Protein AF-A0A2G9TB99-F1 (afdb_monomer_lite)

Organism: Teladorsagia circumcincta (NCBI:txid45464)

InterPro domains:
  IPR042868 Phytanoyl-CoA hydroxylase-interacting protein-like [PTHR15698] (22-218)
  IPR045545 Phytanoyl-CoA hydroxylase-interacting protein-like, C-terminal [PF19281] (72-218)

Sequence (239 aa):
DIRYLLECTDKESGRKWVFDQSWTQTQRELKTTPGNTYCIRLECESLAERRIIAAVYKEIKAVFSYDEMVRMYHKCVNFVGTKMQLFEVLYRCKPREYWDEIHHFHDGLMEKYIKDNNGQPANRINGIISGLFFSARVYADGSLPTQSPFGNVRMMVPPGALLDPVHNNFYFADFYCNYYTHYVTVVICRKGSETDEYCFTRLHRMDPEDNPFLTVTKFSAIMLWCWDEAGSVSLRLRV

Radius of gyration: 22.3 Å; chains: 1; bounding box: 56×38×68 Å

Structure (mmCIF, N/CA/C/O backbone):
data_AF-A0A2G9TB99-F1
#
_entry.id   AF-A0A2G9TB99-F1
#
loop_
_atom_site.group_PDB
_atom_site.id
_atom_site.type_symbol
_atom_site.label_atom_id
_atom_site.label_alt_id
_atom_site.label_comp_id
_atom_site.label_asym_id
_atom_site.label_entity_id
_atom_site.label_seq_id
_atom_site.pdbx_PDB_ins_code
_atom_site.Cartn_x
_atom_site.Cartn_y
_atom_site.Cartn_z
_atom_site.occupancy
_atom_site.B_iso_or_equiv
_atom_site.auth_seq_id
_atom_site.auth_comp_id
_atom_site.auth_asym_id
_atom_site.auth_atom_id
_atom_site.pdbx_PDB_model_num
ATOM 1 N N . ASP A 1 1 ? -14.285 6.599 42.392 1.00 83.56 1 ASP A N 1
ATOM 2 C CA . ASP A 1 1 ? -14.379 5.477 41.439 1.00 83.56 1 ASP A CA 1
ATOM 3 C C . ASP A 1 1 ? -14.815 5.950 40.070 1.00 83.56 1 ASP A C 1
ATOM 5 O O . ASP A 1 1 ? -15.812 6.660 39.956 1.00 83.56 1 ASP A O 1
ATOM 9 N N . ILE A 1 2 ? -14.027 5.593 39.058 1.00 89.12 2 ILE A N 1
ATOM 10 C CA . ILE A 1 2 ? -14.251 5.938 37.654 1.00 89.12 2 ILE A CA 1
ATOM 11 C C . ILE A 1 2 ? -14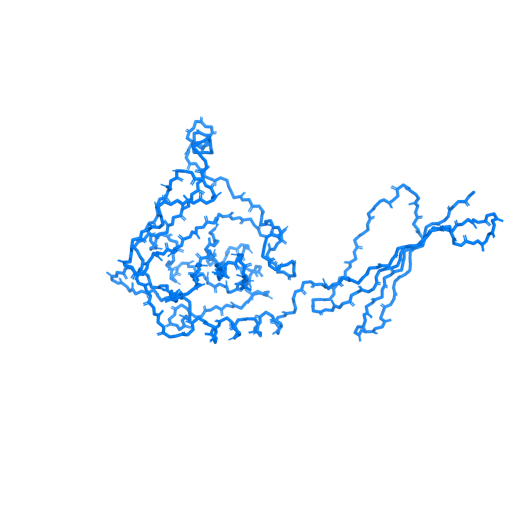.381 4.639 36.864 1.00 89.12 2 ILE A C 1
ATOM 13 O O . ILE A 1 2 ? -13.681 3.667 37.154 1.00 89.12 2 ILE A O 1
ATOM 17 N N . ARG A 1 3 ? -15.254 4.640 35.863 1.00 89.25 3 ARG A N 1
ATOM 18 C CA . ARG A 1 3 ? -15.455 3.541 34.922 1.00 89.25 3 ARG A CA 1
ATOM 19 C C . ARG A 1 3 ? -15.221 4.036 33.503 1.00 89.25 3 ARG A C 1
ATOM 21 O O . ARG A 1 3 ? -15.665 5.131 33.171 1.00 89.25 3 ARG A O 1
ATOM 28 N N . TYR A 1 4 ? -14.569 3.234 32.667 1.00 92.12 4 TYR A N 1
ATOM 29 C CA . TYR A 1 4 ? -14.445 3.537 31.246 1.00 92.12 4 TYR A CA 1
ATOM 30 C C . TYR A 1 4 ? -15.309 2.584 30.429 1.00 92.12 4 TYR A C 1
ATOM 32 O O . TYR A 1 4 ? -15.170 1.370 30.541 1.00 92.12 4 TYR A O 1
ATOM 40 N N . LEU A 1 5 ? -16.186 3.122 29.589 1.00 93.25 5 LEU A N 1
ATOM 41 C CA . LEU A 1 5 ? -17.046 2.340 28.710 1.00 93.25 5 LEU A CA 1
ATOM 42 C C . LEU A 1 5 ? -16.609 2.555 27.266 1.00 93.25 5 LEU A C 1
ATOM 44 O O . LEU A 1 5 ? -16.740 3.654 26.732 1.00 93.25 5 LEU A O 1
ATOM 48 N N . LEU A 1 6 ? -16.082 1.510 26.632 1.00 93.94 6 LEU A N 1
ATOM 49 C CA . LEU A 1 6 ? -15.793 1.521 25.203 1.00 93.94 6 LEU A CA 1
ATOM 50 C C . LEU A 1 6 ? -16.921 0.820 24.457 1.00 93.94 6 LEU A C 1
ATOM 52 O O . LEU A 1 6 ? -17.133 -0.380 24.610 1.00 93.94 6 LEU A O 1
ATOM 56 N N . GLU A 1 7 ? -17.584 1.558 23.589 1.00 95.12 7 GLU A N 1
ATOM 57 C CA . GLU A 1 7 ? -18.546 1.050 22.633 1.00 95.12 7 GLU A CA 1
ATOM 58 C C . GLU A 1 7 ? -17.972 1.150 21.219 1.00 95.12 7 GLU A C 1
ATOM 60 O O . GLU A 1 7 ? -17.429 2.177 20.814 1.00 95.12 7 GLU A O 1
ATOM 65 N N . CYS A 1 8 ? -18.106 0.071 20.459 1.00 95.81 8 CYS A N 1
ATOM 66 C CA . CYS A 1 8 ? -17.840 0.046 19.031 1.00 95.81 8 CYS A CA 1
ATOM 67 C C . CYS A 1 8 ? -19.086 -0.474 18.320 1.00 95.81 8 CYS A C 1
ATOM 69 O O . CYS A 1 8 ? -19.620 -1.514 18.706 1.00 95.81 8 CYS A O 1
ATOM 71 N N . THR A 1 9 ? -19.529 0.225 17.283 1.00 96.94 9 THR A N 1
ATOM 72 C CA . THR A 1 9 ? -20.697 -0.160 16.487 1.00 96.94 9 THR A CA 1
ATOM 73 C C . THR A 1 9 ? -20.314 -0.206 15.016 1.00 96.94 9 THR A C 1
ATOM 75 O O . THR A 1 9 ? -19.842 0.786 14.466 1.00 96.94 9 THR A O 1
ATOM 78 N N . ASP A 1 10 ? -20.516 -1.361 14.392 1.00 96.62 10 ASP A N 1
ATOM 79 C CA . ASP A 1 10 ? -20.428 -1.575 12.947 1.00 96.62 10 ASP A CA 1
ATOM 80 C C . ASP A 1 10 ? -21.662 -0.946 12.281 1.00 96.62 10 ASP A C 1
ATOM 82 O O . ASP A 1 10 ? -22.793 -1.342 12.580 1.00 96.62 10 ASP A O 1
ATOM 86 N N . LYS A 1 11 ? -21.469 0.067 11.430 1.00 96.38 11 LYS A N 1
ATOM 87 C CA . LYS A 1 11 ? -22.581 0.844 10.856 1.00 96.38 11 LYS A CA 1
ATOM 88 C C . LYS A 1 11 ? -23.385 0.046 9.836 1.00 96.38 11 LYS A C 1
ATOM 90 O O . LYS A 1 11 ? -24.570 0.315 9.665 1.00 96.38 11 LYS A O 1
ATOM 95 N N . GLU A 1 12 ? -22.756 -0.905 9.159 1.00 95.31 12 GLU A N 1
ATOM 96 C CA . GLU A 1 12 ? -23.365 -1.677 8.082 1.00 95.31 12 GLU A CA 1
ATOM 97 C C . GLU A 1 12 ? -24.229 -2.818 8.624 1.00 95.31 12 GLU A C 1
ATOM 99 O O . GLU A 1 12 ? -25.331 -3.051 8.134 1.00 95.31 12 GLU A O 1
ATOM 104 N N . SER A 1 13 ? -23.752 -3.523 9.649 1.00 94.94 13 SER A N 1
ATOM 105 C CA . SER A 1 13 ? -24.477 -4.646 10.262 1.00 94.94 13 SER A CA 1
ATOM 106 C C . SER A 1 13 ? -25.298 -4.258 11.493 1.00 94.94 13 SER A C 1
ATOM 108 O O . SER A 1 13 ? -26.104 -5.058 11.967 1.00 94.94 13 SER A O 1
ATOM 110 N N . GLY A 1 14 ? -25.060 -3.073 12.063 1.00 93.69 14 GLY A N 1
ATOM 111 C CA . GLY A 1 14 ? -25.609 -2.660 13.357 1.00 93.69 14 GLY A CA 1
ATOM 112 C C . GLY A 1 14 ? -25.020 -3.428 14.546 1.00 93.69 14 GLY A C 1
ATOM 113 O O . GLY A 1 14 ? -25.466 -3.248 15.683 1.00 93.69 14 GLY A O 1
ATOM 114 N N . ARG A 1 15 ? -24.028 -4.300 14.316 1.00 94.00 15 ARG A N 1
ATOM 115 C CA . ARG A 1 15 ? -23.397 -5.083 15.376 1.00 94.00 15 ARG A CA 1
ATOM 116 C C . ARG A 1 15 ? -22.667 -4.154 16.336 1.00 94.00 15 ARG A C 1
ATOM 118 O O . ARG A 1 15 ? -21.839 -3.345 15.931 1.00 94.00 15 ARG A O 1
ATOM 125 N N . LYS A 1 16 ? -22.946 -4.329 17.624 1.00 94.88 16 LYS A N 1
ATOM 126 C CA . LYS A 1 16 ? -22.403 -3.510 18.702 1.00 94.88 16 LYS A CA 1
ATOM 127 C C . LYS A 1 16 ? -21.584 -4.358 19.666 1.00 94.88 16 LYS A C 1
ATOM 129 O O . LYS A 1 16 ? -21.996 -5.451 20.055 1.00 94.88 16 LYS A O 1
ATOM 134 N N . TRP A 1 17 ? -20.439 -3.829 20.068 1.00 94.69 17 TRP A N 1
ATOM 135 C CA . TRP A 1 17 ? -19.602 -4.360 21.133 1.00 94.69 17 TRP A CA 1
ATOM 136 C C . TRP A 1 17 ? -19.473 -3.306 22.222 1.00 94.69 17 TRP A C 1
ATOM 138 O O . TRP A 1 17 ? -19.186 -2.148 21.930 1.00 94.69 17 TRP A O 1
ATOM 148 N N . VAL A 1 18 ? -19.673 -3.712 23.472 1.00 94.56 18 VAL A N 1
ATOM 149 C CA . VAL A 1 18 ? -19.545 -2.840 24.640 1.00 94.56 18 VAL A CA 1
ATOM 150 C C . VAL A 1 18 ? -18.570 -3.489 25.606 1.00 94.56 18 VAL A C 1
ATOM 152 O O . VAL A 1 18 ? -18.695 -4.673 25.918 1.00 94.56 18 VAL A O 1
ATOM 155 N N . PHE A 1 19 ? -17.595 -2.715 26.062 1.00 92.12 19 PHE A N 1
ATOM 156 C CA . PHE A 1 19 ? -16.535 -3.172 26.941 1.00 92.12 19 PHE A CA 1
ATOM 157 C C . PHE A 1 19 ? -16.430 -2.252 28.145 1.00 92.12 19 PHE A C 1
ATOM 159 O O . PHE A 1 19 ? -16.281 -1.040 27.997 1.00 92.12 19 PHE A O 1
ATOM 166 N N . ASP A 1 20 ? -16.440 -2.861 29.323 1.00 91.19 20 ASP A N 1
ATOM 167 C CA . ASP A 1 20 ? -15.964 -2.217 30.537 1.00 91.19 20 ASP A CA 1
ATOM 168 C C . ASP A 1 20 ? -14.432 -2.245 30.521 1.00 91.19 20 ASP A C 1
ATOM 170 O O . ASP A 1 20 ? -13.824 -3.314 30.398 1.00 91.19 20 ASP A O 1
ATOM 174 N N . GLN A 1 21 ? -13.810 -1.073 30.538 1.00 81.56 21 GLN A N 1
ATOM 175 C CA . GLN A 1 21 ? -12.371 -0.899 30.398 1.00 81.56 21 GLN A CA 1
ATOM 176 C C . GLN A 1 21 ? -11.776 -0.471 31.740 1.00 81.56 21 GLN A C 1
ATOM 178 O O . GLN A 1 21 ? -12.230 0.478 32.381 1.00 81.56 21 GLN A O 1
ATOM 183 N N . SER A 1 22 ? -10.703 -1.151 32.145 1.00 80.00 22 SER A N 1
ATOM 184 C CA . SER A 1 22 ? -9.867 -0.691 33.253 1.00 80.00 22 SER A CA 1
ATOM 185 C C . SER A 1 22 ? -9.106 0.571 32.849 1.00 80.00 22 SER A C 1
ATOM 187 O O . SER A 1 22 ? -8.669 0.690 31.705 1.00 80.00 22 SER A O 1
ATOM 189 N N . TRP A 1 23 ? -8.845 1.466 33.804 1.00 77.00 23 TRP A N 1
ATOM 190 C CA . TRP A 1 23 ? -7.978 2.633 33.596 1.00 77.00 23 TRP A CA 1
ATOM 191 C C . TRP A 1 23 ? -6.552 2.250 33.157 1.00 77.00 23 TRP A C 1
ATOM 193 O O . TRP A 1 23 ? -5.878 3.028 32.488 1.00 77.00 23 TRP A O 1
ATOM 203 N N . THR A 1 24 ? -6.095 1.041 33.503 1.00 83.44 24 THR A N 1
ATOM 204 C CA . THR A 1 24 ? -4.793 0.503 33.075 1.00 83.44 24 THR A CA 1
ATOM 205 C C . THR A 1 24 ? -4.796 -0.022 31.640 1.00 83.44 24 THR A C 1
ATOM 207 O O . THR A 1 24 ? -3.730 -0.244 31.067 1.00 83.44 24 THR A O 1
ATOM 210 N N . GLN A 1 25 ? -5.971 -0.242 31.043 1.00 82.25 25 GLN A N 1
ATOM 211 C CA . GLN A 1 25 ? -6.094 -0.789 29.701 1.00 82.25 25 GLN A CA 1
ATOM 212 C C . GLN A 1 25 ? -6.172 0.340 28.670 1.00 82.25 25 GLN A C 1
ATOM 214 O O . GLN A 1 25 ? -7.236 0.876 28.372 1.00 82.25 25 GLN A O 1
ATOM 219 N N . THR A 1 26 ? -5.027 0.668 28.078 1.00 83.94 26 THR A N 1
ATOM 220 C CA . THR A 1 26 ? -4.900 1.754 27.092 1.00 83.94 26 THR A CA 1
ATOM 221 C C . THR A 1 26 ? -5.147 1.315 25.647 1.00 83.94 26 THR A C 1
ATOM 223 O O . THR A 1 26 ? -5.222 2.158 24.756 1.00 83.94 26 THR A O 1
ATOM 226 N N . GLN A 1 27 ? -5.293 0.009 25.395 1.00 86.12 27 GLN A N 1
ATOM 227 C CA . GLN A 1 27 ? -5.466 -0.548 24.053 1.00 86.12 27 GLN A CA 1
ATOM 228 C C . GLN A 1 27 ? -6.440 -1.730 24.021 1.00 86.12 27 GLN A C 1
ATOM 230 O O . GLN A 1 27 ? -6.596 -2.476 24.996 1.00 86.12 27 GLN A O 1
ATOM 235 N N . ARG A 1 28 ? -7.097 -1.910 22.871 1.00 86.88 28 ARG A N 1
ATOM 236 C CA . ARG A 1 28 ? -7.962 -3.057 22.588 1.00 86.88 28 ARG A CA 1
ATOM 237 C C . ARG A 1 28 ? -7.990 -3.348 21.094 1.00 86.88 28 ARG A C 1
ATOM 239 O O . ARG A 1 28 ? -8.154 -2.438 20.287 1.00 86.88 28 ARG A O 1
ATOM 246 N N . GLU A 1 29 ? -7.892 -4.626 20.755 1.00 87.88 29 GLU A N 1
ATOM 247 C CA . GLU A 1 29 ? -8.036 -5.107 19.385 1.00 87.88 29 GLU A CA 1
ATOM 248 C C . GLU A 1 29 ? -9.485 -5.496 19.097 1.00 87.88 29 GLU A C 1
ATOM 250 O O . GLU A 1 29 ? -10.161 -6.123 19.919 1.00 87.88 29 GLU A O 1
ATOM 255 N N . LEU A 1 30 ? -9.963 -5.123 17.913 1.00 87.44 30 LEU A N 1
ATOM 256 C CA . LEU A 1 30 ? -11.307 -5.423 17.439 1.00 87.44 30 LEU A CA 1
ATOM 257 C C . LEU A 1 30 ? -11.203 -6.051 16.055 1.00 87.44 30 LEU A C 1
ATOM 259 O O . LEU A 1 30 ? -10.518 -5.528 15.176 1.00 87.44 30 LEU A O 1
ATOM 263 N N . LYS A 1 31 ? -11.906 -7.167 15.852 1.00 88.94 31 LYS A N 1
ATOM 264 C CA . LYS A 1 31 ? -12.049 -7.750 14.518 1.00 88.94 31 LYS A CA 1
ATOM 265 C C . LYS A 1 31 ? -13.012 -6.888 13.713 1.00 88.94 31 LYS A C 1
ATOM 267 O O . LYS A 1 31 ? -14.160 -6.719 14.117 1.00 88.94 31 LYS A O 1
ATOM 272 N N . THR A 1 32 ? -12.539 -6.381 12.584 1.00 92.19 32 THR A N 1
ATOM 273 C CA . THR A 1 32 ? -13.320 -5.566 11.655 1.00 92.19 32 THR A CA 1
ATOM 274 C C . THR A 1 32 ? -13.559 -6.313 10.349 1.00 92.19 32 THR A C 1
ATOM 276 O O . THR A 1 32 ? -12.825 -7.234 9.980 1.00 92.19 32 THR A O 1
ATOM 279 N N . THR A 1 33 ? -14.603 -5.903 9.646 1.00 93.94 33 THR A N 1
ATOM 280 C CA . THR A 1 33 ? -14.929 -6.343 8.296 1.00 93.94 33 THR A CA 1
ATOM 281 C C . THR A 1 33 ? -14.378 -5.309 7.316 1.00 93.94 33 THR A C 1
ATOM 283 O O . THR A 1 33 ? -14.657 -4.119 7.471 1.00 93.94 33 THR A O 1
ATOM 286 N N . PRO A 1 34 ? -13.586 -5.707 6.309 1.00 93.62 34 PRO A N 1
ATOM 287 C CA . PRO A 1 34 ? -13.093 -4.760 5.319 1.00 93.62 34 PRO A CA 1
ATOM 288 C C . PRO A 1 34 ? -14.217 -4.032 4.574 1.00 93.62 34 PRO A C 1
ATOM 290 O O . PRO A 1 34 ? -15.174 -4.659 4.130 1.00 93.62 34 PRO A O 1
ATOM 293 N N . GLY A 1 35 ? -14.061 -2.723 4.396 1.00 92.88 35 GLY A N 1
ATOM 294 C CA . GLY A 1 35 ? -15.039 -1.822 3.786 1.00 92.88 35 GLY A CA 1
ATOM 295 C C . GLY A 1 35 ? -16.058 -1.231 4.759 1.00 92.88 35 GLY A C 1
ATOM 296 O O . GLY A 1 35 ? -16.611 -0.174 4.456 1.00 92.88 35 GLY A O 1
ATOM 297 N N . ASN A 1 36 ? -16.245 -1.848 5.929 1.00 95.19 36 ASN A N 1
ATOM 298 C CA . ASN A 1 36 ? -17.176 -1.358 6.938 1.00 95.19 36 ASN A CA 1
ATOM 299 C C . ASN A 1 36 ? -16.630 -0.128 7.664 1.00 95.19 36 ASN A C 1
ATOM 301 O O . ASN A 1 36 ? -15.414 0.077 7.798 1.00 95.19 36 ASN A O 1
ATOM 305 N N . THR A 1 37 ? -17.551 0.666 8.188 1.00 95.06 37 THR A N 1
ATOM 306 C CA . THR A 1 37 ? -17.262 1.824 9.015 1.00 95.06 37 THR A CA 1
ATOM 307 C C . THR A 1 37 ? -17.749 1.588 10.439 1.00 95.06 37 THR A C 1
ATOM 309 O O . THR A 1 37 ? -18.855 1.116 10.692 1.00 95.06 37 THR A O 1
ATOM 312 N N . TYR A 1 38 ? -16.907 1.964 11.395 1.00 95.44 38 TYR A N 1
ATOM 313 C CA . TYR A 1 38 ? -17.115 1.734 12.814 1.00 95.44 38 TYR A CA 1
ATOM 314 C C . TYR A 1 38 ? -17.240 3.059 13.555 1.00 95.44 38 TYR A C 1
ATOM 316 O O . TYR A 1 38 ? -16.378 3.933 13.445 1.00 95.44 38 TYR A O 1
ATOM 324 N N . CYS A 1 39 ? -18.295 3.197 14.348 1.00 96.50 39 CYS A N 1
ATOM 325 C CA . CYS A 1 39 ? -18.424 4.267 15.325 1.00 96.50 39 CYS A CA 1
ATOM 326 C C . CYS A 1 39 ? -17.834 3.800 16.652 1.00 96.50 39 CYS A C 1
ATOM 328 O O . CYS A 1 39 ? -18.325 2.839 17.242 1.00 96.50 39 CYS A O 1
ATOM 330 N N . ILE A 1 40 ? -16.807 4.493 17.130 1.00 95.50 40 ILE A N 1
ATOM 331 C CA . ILE A 1 40 ? -16.167 4.240 18.416 1.00 95.50 40 ILE A CA 1
ATOM 332 C C . ILE A 1 40 ? -16.570 5.348 19.381 1.00 95.50 40 ILE A C 1
ATOM 334 O O . ILE A 1 40 ? -16.372 6.529 19.095 1.00 95.50 40 ILE A O 1
ATOM 338 N N . ARG A 1 41 ? -17.104 4.965 20.536 1.00 95.31 41 ARG A N 1
ATOM 339 C CA . ARG A 1 41 ? -17.430 5.858 21.645 1.00 95.31 41 ARG A CA 1
ATOM 340 C C . ARG A 1 41 ? -16.706 5.363 22.888 1.00 95.31 41 ARG A C 1
ATOM 342 O O . ARG A 1 41 ? -16.889 4.220 23.283 1.00 95.31 41 ARG A O 1
ATOM 349 N N . LEU A 1 42 ? -15.875 6.204 23.487 1.00 94.06 42 LEU A N 1
ATOM 350 C CA . LEU A 1 42 ? -15.228 5.916 24.764 1.00 94.06 42 LEU A CA 1
ATOM 351 C C . LEU A 1 42 ? -15.701 6.943 25.782 1.00 94.06 42 LEU A C 1
ATOM 353 O O . LEU A 1 42 ? -15.498 8.139 25.588 1.00 94.06 42 LEU A O 1
ATOM 357 N N . GLU A 1 43 ? -16.313 6.468 26.856 1.00 94.69 43 GLU A N 1
ATOM 358 C CA . GLU A 1 43 ? -16.849 7.296 27.932 1.00 94.69 43 GLU A CA 1
ATOM 359 C C . GLU A 1 43 ? -16.107 7.027 29.229 1.00 94.69 43 GLU A C 1
ATOM 361 O O . GLU A 1 43 ? -15.689 5.907 29.497 1.00 94.69 43 GLU A O 1
ATOM 366 N N . CYS A 1 44 ? -15.950 8.069 30.029 1.00 93.38 44 CYS A N 1
ATOM 367 C CA . CYS A 1 44 ? -15.424 8.045 31.379 1.00 93.38 44 CYS A CA 1
ATOM 368 C C . CYS A 1 44 ? -16.559 8.471 32.309 1.00 93.38 44 CYS A C 1
ATOM 370 O O . CYS A 1 44 ? -17.043 9.601 32.217 1.00 93.38 44 CYS A O 1
ATOM 372 N N . GLU A 1 45 ? -16.997 7.578 33.183 1.00 93.06 45 GLU A N 1
ATOM 373 C CA . GLU A 1 45 ? -18.119 7.774 34.095 1.00 93.06 45 GLU A CA 1
ATOM 374 C C . GLU A 1 45 ? -17.629 7.873 35.541 1.00 93.06 45 GLU A C 1
ATOM 376 O O . GLU A 1 45 ? -16.828 7.057 35.998 1.00 93.06 45 GLU A O 1
ATOM 381 N N . SER A 1 46 ? -18.151 8.843 36.291 1.00 91.69 46 SER A N 1
ATOM 382 C CA . SER A 1 46 ? -18.036 8.878 37.750 1.00 91.69 46 SER A CA 1
ATOM 383 C C . SER A 1 46 ? -19.078 7.939 38.339 1.00 91.69 46 SER A C 1
ATOM 385 O O . SER A 1 46 ? -20.276 8.198 38.212 1.00 91.69 46 SER A O 1
ATOM 387 N N . LEU A 1 47 ? -18.653 6.877 39.025 1.00 88.56 47 LEU A N 1
ATOM 388 C CA . LEU A 1 47 ? -19.595 5.968 39.687 1.00 88.56 47 LEU A CA 1
ATOM 389 C C . LEU A 1 47 ? -20.256 6.620 40.909 1.00 88.56 47 LEU A C 1
ATOM 391 O O . LEU A 1 47 ? -21.416 6.340 41.205 1.00 88.56 47 LEU A O 1
ATOM 395 N N . ALA A 1 48 ? -19.536 7.523 41.582 1.00 91.69 48 ALA A N 1
ATOM 396 C CA . ALA A 1 48 ? -20.043 8.250 42.743 1.00 91.69 48 ALA A CA 1
ATOM 397 C C . ALA A 1 48 ? -21.135 9.261 42.356 1.00 91.69 48 ALA A C 1
ATOM 399 O O . ALA A 1 48 ? -22.160 9.359 43.022 1.00 91.69 48 ALA A O 1
ATOM 400 N N . GLU A 1 49 ? -20.930 9.988 41.256 1.00 91.69 49 GLU A N 1
ATOM 401 C CA . GLU A 1 49 ? -21.843 11.047 40.803 1.00 91.69 49 GLU A CA 1
ATOM 402 C C . GLU A 1 49 ? -22.837 10.563 39.735 1.00 91.69 49 GLU A C 1
ATOM 404 O O . GLU A 1 49 ? -23.712 11.322 39.326 1.00 91.69 49 GLU A O 1
ATOM 409 N N . ARG A 1 50 ? -22.698 9.314 39.263 1.00 88.25 50 ARG A N 1
ATOM 410 C CA . ARG A 1 50 ? -23.493 8.696 38.185 1.00 88.25 50 ARG A CA 1
ATOM 411 C C . ARG A 1 50 ? -23.614 9.577 36.936 1.00 88.25 50 ARG A C 1
ATOM 413 O O . ARG A 1 50 ? -24.686 9.687 36.344 1.00 88.25 50 ARG A O 1
ATOM 420 N N . ARG A 1 51 ? -22.508 10.206 36.533 1.00 92.88 51 ARG A N 1
ATOM 421 C CA . ARG A 1 51 ? -22.444 11.064 35.341 1.00 92.88 51 ARG A CA 1
ATOM 422 C C . ARG A 1 51 ? -21.230 10.755 34.481 1.00 92.88 51 ARG A C 1
ATOM 424 O O . ARG A 1 51 ? -20.180 10.367 34.994 1.00 92.88 51 ARG A O 1
ATOM 431 N N . ILE A 1 52 ? -21.364 11.010 33.185 1.00 93.69 52 ILE A N 1
ATOM 432 C CA . ILE A 1 52 ? -20.243 11.015 32.247 1.00 93.69 52 ILE A CA 1
ATOM 433 C C . ILE A 1 52 ? -19.400 12.265 32.527 1.00 93.69 52 ILE A C 1
ATOM 435 O O . ILE A 1 52 ? -19.905 13.386 32.489 1.00 93.69 52 ILE A O 1
ATOM 439 N N . ILE A 1 53 ? -18.123 12.060 32.835 1.00 95.00 53 ILE A N 1
ATOM 440 C CA . ILE A 1 53 ? -17.134 13.120 33.065 1.00 95.00 53 ILE A CA 1
ATOM 441 C C . ILE A 1 53 ? -16.478 13.523 31.741 1.00 95.00 53 ILE A C 1
ATOM 443 O O . ILE A 1 53 ? -16.189 14.695 31.517 1.00 95.00 53 ILE A O 1
ATOM 447 N N . ALA A 1 54 ? -16.240 12.551 30.859 1.00 93.88 54 ALA A N 1
ATOM 448 C CA . ALA A 1 54 ? -15.664 12.782 29.542 1.00 93.88 54 ALA A CA 1
ATOM 449 C C . ALA A 1 54 ? -16.155 11.727 28.552 1.00 93.88 54 ALA A C 1
ATOM 451 O O . ALA A 1 54 ? -16.364 10.575 28.923 1.00 93.88 54 ALA A O 1
ATOM 452 N N . ALA A 1 55 ? -16.291 12.106 27.285 1.00 94.31 55 ALA A N 1
ATOM 453 C CA . ALA A 1 55 ? -16.569 11.175 26.206 1.00 94.31 55 ALA A CA 1
ATOM 454 C C . ALA A 1 55 ? -15.822 11.596 24.941 1.00 94.31 55 ALA A C 1
ATOM 456 O O . ALA A 1 55 ? -15.703 12.785 24.642 1.00 94.31 55 ALA A O 1
ATOM 457 N N . VAL A 1 56 ? -15.341 10.615 24.187 1.00 95.00 56 VAL A N 1
ATOM 458 C CA . VAL A 1 56 ? -14.817 10.804 22.836 1.00 95.00 56 VAL A CA 1
ATOM 459 C C . VAL A 1 56 ? -15.610 9.941 21.872 1.00 95.00 56 VAL A C 1
ATOM 461 O O . VAL A 1 56 ? -15.944 8.793 22.164 1.00 95.00 56 VAL A O 1
ATOM 464 N N . TYR A 1 57 ? -15.900 10.514 20.712 1.00 95.12 57 TYR A N 1
ATOM 465 C CA . TYR A 1 57 ? -16.547 9.838 19.604 1.00 95.12 57 TYR A CA 1
ATOM 466 C C . TYR A 1 57 ? -15.654 9.935 18.373 1.00 95.12 57 TYR A C 1
ATOM 468 O O . TYR A 1 57 ? -15.139 11.010 18.054 1.00 95.12 57 TYR A O 1
ATOM 476 N N . LYS A 1 58 ? -15.469 8.816 17.676 1.00 95.12 58 LYS A N 1
ATOM 477 C CA . LYS A 1 58 ? -14.722 8.776 16.425 1.00 95.12 58 LYS A CA 1
ATOM 478 C C . LYS A 1 58 ? -15.323 7.763 15.468 1.00 95.12 58 LYS A C 1
ATOM 480 O O . LYS A 1 58 ? -15.554 6.617 15.832 1.00 95.12 58 LYS A O 1
ATOM 485 N N . GLU A 1 59 ? -15.515 8.182 14.227 1.00 94.38 59 GLU A N 1
ATOM 486 C CA . GLU A 1 59 ? -15.830 7.277 13.130 1.00 94.38 59 GLU A CA 1
ATOM 487 C C . GLU A 1 59 ? -14.528 6.847 12.445 1.00 94.38 59 GLU A C 1
ATOM 489 O O . GLU A 1 59 ? -13.672 7.680 12.135 1.00 94.38 59 GLU A O 1
ATOM 494 N N . ILE A 1 60 ? -14.351 5.541 12.256 1.00 91.19 60 ILE A N 1
ATOM 495 C CA . ILE A 1 60 ? -13.166 4.959 11.626 1.00 91.19 60 ILE A CA 1
ATOM 496 C C . ILE A 1 60 ? -13.617 3.977 10.556 1.00 91.19 60 ILE A C 1
ATOM 498 O O . ILE A 1 60 ? -14.386 3.056 10.824 1.00 91.19 60 ILE A O 1
ATOM 502 N N . LYS A 1 61 ? -13.101 4.151 9.342 1.00 90.19 61 LYS A N 1
ATOM 503 C CA . LYS A 1 61 ? -13.278 3.180 8.268 1.00 90.19 61 LYS A CA 1
ATOM 504 C C . LYS A 1 61 ? -12.233 2.074 8.392 1.00 90.19 61 LYS A C 1
ATOM 506 O O . LYS A 1 61 ? -11.058 2.365 8.621 1.00 90.19 61 LYS A O 1
ATOM 511 N N . ALA A 1 62 ? -12.656 0.821 8.255 1.00 92.06 62 ALA A N 1
ATOM 512 C CA . ALA A 1 62 ? -11.735 -0.304 8.161 1.00 92.06 62 ALA A CA 1
ATOM 513 C C . ALA A 1 62 ? -10.908 -0.239 6.864 1.00 92.06 62 ALA A C 1
ATOM 515 O O . ALA A 1 62 ? -11.094 0.633 6.014 1.00 92.06 62 ALA A O 1
ATOM 516 N N . VAL A 1 63 ? -9.983 -1.186 6.695 1.00 91.44 63 VAL A N 1
ATOM 517 C CA . VAL A 1 63 ? -9.264 -1.343 5.423 1.00 91.44 63 VAL A CA 1
ATOM 518 C C . VAL A 1 63 ? -10.243 -1.576 4.273 1.00 91.44 63 VAL A C 1
ATOM 520 O O . VAL A 1 63 ? -11.336 -2.102 4.490 1.00 91.44 63 VAL A O 1
ATOM 523 N N . PHE A 1 64 ? -9.852 -1.224 3.050 1.00 91.56 64 PHE A N 1
ATOM 524 C CA . PHE A 1 64 ? -10.732 -1.344 1.887 1.00 91.56 64 PHE A CA 1
ATOM 525 C C . PHE A 1 64 ? -11.309 -2.741 1.711 1.00 91.56 64 PHE A C 1
ATOM 527 O O . PHE A 1 64 ? -10.596 -3.729 1.880 1.00 91.56 64 PHE A O 1
ATOM 534 N N . SER A 1 65 ? -12.559 -2.860 1.275 1.00 92.75 65 SER A N 1
ATOM 535 C CA . SER A 1 65 ? -13.035 -4.120 0.698 1.00 92.75 65 SER A CA 1
ATOM 536 C C . SER A 1 65 ? -12.306 -4.431 -0.621 1.00 92.75 65 SER A C 1
ATOM 538 O O . SER A 1 65 ? -11.618 -3.577 -1.187 1.00 92.75 65 SER A O 1
ATOM 540 N N . TYR A 1 66 ? -12.430 -5.666 -1.114 1.00 91.69 66 TYR A N 1
ATOM 541 C CA . TYR A 1 66 ? -11.894 -6.006 -2.436 1.00 91.69 66 TYR A CA 1
ATOM 542 C C . TYR A 1 66 ? -12.541 -5.133 -3.525 1.00 91.69 66 TYR A C 1
ATOM 544 O O . TYR A 1 66 ? -11.834 -4.525 -4.324 1.00 91.69 66 TYR A O 1
ATOM 552 N N . ASP A 1 67 ? -13.865 -4.962 -3.481 1.00 93.00 67 ASP A N 1
ATOM 553 C CA . ASP A 1 67 ? -14.602 -4.131 -4.440 1.00 93.00 67 ASP A CA 1
ATOM 554 C C . ASP A 1 67 ? -14.174 -2.661 -4.407 1.00 93.00 67 ASP A C 1
ATOM 556 O O . ASP A 1 67 ? -14.091 -2.008 -5.444 1.00 93.00 67 ASP A O 1
ATOM 560 N N . GLU A 1 68 ? -13.888 -2.108 -3.226 1.00 93.25 68 GLU A N 1
ATOM 561 C CA . GLU A 1 68 ? -13.362 -0.745 -3.105 1.00 93.25 68 GLU A CA 1
ATOM 562 C C . GLU A 1 68 ? -11.990 -0.597 -3.750 1.00 93.25 68 GLU A C 1
ATOM 564 O O . GLU A 1 68 ? -11.738 0.391 -4.443 1.00 93.25 68 GLU A O 1
ATOM 569 N N . MET A 1 69 ? -11.129 -1.593 -3.557 1.00 92.19 69 MET A N 1
ATOM 570 C CA . MET A 1 69 ? -9.802 -1.633 -4.151 1.00 92.19 69 MET A CA 1
ATOM 571 C C . MET A 1 69 ? -9.880 -1.788 -5.682 1.00 92.19 69 MET A C 1
ATOM 573 O O . MET A 1 69 ? -9.199 -1.050 -6.392 1.00 92.19 69 MET A O 1
ATOM 577 N N . VAL A 1 70 ? -10.793 -2.611 -6.210 1.00 93.31 70 VAL A N 1
ATOM 578 C CA . VAL A 1 70 ? -11.062 -2.712 -7.659 1.00 93.31 70 VAL A CA 1
ATOM 579 C C . VAL A 1 70 ? -11.649 -1.411 -8.221 1.00 93.31 70 VAL A C 1
ATOM 581 O O . VAL A 1 70 ? -11.236 -0.940 -9.281 1.00 93.31 70 VAL A O 1
ATOM 584 N N . ARG A 1 71 ? -12.562 -0.746 -7.502 1.00 93.88 71 ARG A N 1
ATOM 585 C CA . ARG A 1 71 ? -13.055 0.586 -7.900 1.00 93.88 71 ARG A CA 1
ATOM 586 C C . ARG A 1 71 ? -11.928 1.618 -7.949 1.00 93.88 71 ARG A C 1
ATOM 588 O O . ARG A 1 71 ? -11.924 2.464 -8.842 1.00 93.88 71 ARG A O 1
ATOM 595 N N . MET A 1 72 ? -10.987 1.570 -7.007 1.00 91.94 72 MET A N 1
ATOM 596 C CA . MET A 1 72 ? -9.805 2.435 -7.010 1.00 91.94 72 MET A CA 1
ATOM 597 C C . MET A 1 72 ? -8.885 2.125 -8.195 1.00 91.94 72 MET A C 1
ATOM 599 O O . MET A 1 72 ? -8.434 3.059 -8.853 1.00 91.94 72 MET A O 1
ATOM 603 N N . TYR A 1 73 ? -8.679 0.845 -8.513 1.00 92.25 73 TYR A N 1
ATOM 604 C CA . TYR A 1 73 ? -7.954 0.412 -9.707 1.00 92.25 73 TYR A CA 1
ATOM 605 C C . TYR A 1 73 ? -8.566 1.007 -10.980 1.00 92.25 73 TYR A C 1
ATOM 607 O O . TYR A 1 73 ? -7.871 1.696 -11.718 1.00 92.25 73 TYR A O 1
ATOM 615 N N . HIS A 1 74 ? -9.877 0.864 -11.201 1.00 92.38 74 HIS A N 1
ATOM 616 C CA . HIS A 1 74 ? -10.525 1.427 -12.393 1.00 92.38 74 HIS A CA 1
ATOM 617 C C . HIS A 1 74 ? -10.462 2.957 -12.450 1.00 92.38 74 HIS A C 1
ATOM 619 O O . HIS A 1 74 ? -10.246 3.523 -13.519 1.00 92.38 74 HIS A O 1
ATOM 625 N N . LYS A 1 75 ? -10.602 3.644 -11.309 1.00 90.50 75 LYS A N 1
ATOM 626 C CA . LYS A 1 75 ? -10.381 5.098 -11.243 1.00 90.50 75 LYS A CA 1
ATOM 627 C C . LYS A 1 75 ? -8.955 5.467 -11.642 1.00 90.50 75 LYS A C 1
ATOM 629 O O . LYS A 1 75 ? -8.773 6.442 -12.359 1.00 90.50 75 LYS A O 1
ATOM 634 N N . CYS A 1 76 ? -7.975 4.691 -11.189 1.00 89.62 76 CYS A N 1
ATOM 635 C CA . CYS A 1 76 ? -6.575 4.873 -11.538 1.00 89.62 76 CYS A CA 1
ATOM 636 C C . CYS A 1 76 ? -6.350 4.661 -13.040 1.00 89.62 76 CYS A C 1
ATOM 638 O O . CYS A 1 76 ? -5.787 5.539 -13.680 1.00 89.62 76 CYS A O 1
ATOM 640 N N . VAL A 1 77 ? -6.855 3.568 -13.623 1.00 88.25 77 VAL A N 1
ATOM 641 C CA . VAL A 1 77 ? -6.778 3.300 -15.073 1.00 88.25 77 VAL A CA 1
ATOM 642 C C . VAL A 1 77 ? -7.385 4.450 -15.884 1.00 88.25 77 VAL A C 1
ATOM 644 O O . VAL A 1 77 ? -6.749 4.971 -16.795 1.00 88.25 77 VAL A O 1
ATOM 647 N N . ASN A 1 78 ? -8.576 4.916 -15.502 1.00 87.62 78 ASN A N 1
ATOM 648 C CA . ASN A 1 78 ? -9.233 6.040 -16.173 1.00 87.62 78 ASN A CA 1
ATOM 649 C C . ASN A 1 78 ? -8.454 7.357 -16.030 1.00 87.62 78 ASN A C 1
ATOM 651 O O . ASN A 1 78 ? -8.542 8.213 -16.905 1.00 87.62 78 ASN A O 1
ATOM 655 N N . PHE A 1 79 ? -7.718 7.530 -14.930 1.00 85.12 79 PHE A N 1
ATOM 656 C CA . PHE A 1 79 ? -6.914 8.722 -14.680 1.00 85.12 79 PHE A CA 1
ATOM 657 C C . PHE A 1 79 ? -5.605 8.725 -15.478 1.00 85.12 79 PHE A C 1
ATOM 659 O O . PHE A 1 79 ? -5.236 9.760 -16.025 1.00 85.12 79 PHE A O 1
ATOM 666 N N . VAL A 1 80 ? -4.892 7.594 -15.544 1.00 76.38 80 VAL A N 1
ATOM 667 C CA . VAL A 1 80 ? -3.567 7.523 -16.194 1.00 76.38 80 VAL A CA 1
ATOM 668 C C . VAL A 1 80 ? -3.639 7.579 -17.725 1.00 76.38 80 VAL A C 1
ATOM 670 O O . VAL A 1 80 ? -2.649 7.929 -18.368 1.00 76.38 80 VAL A O 1
ATOM 673 N N . GLY A 1 81 ? -4.803 7.290 -18.314 1.00 72.00 81 GLY A N 1
ATOM 674 C CA . GLY A 1 81 ? -5.023 7.370 -19.758 1.00 72.00 81 GLY A CA 1
ATOM 675 C C . GLY A 1 81 ? -4.249 6.310 -20.550 1.00 72.00 81 GLY A C 1
ATOM 676 O O . GLY A 1 81 ? -4.037 5.201 -20.073 1.00 72.00 81 GLY A O 1
ATOM 677 N N . THR A 1 82 ? -3.860 6.648 -21.787 1.00 70.19 82 THR A N 1
ATOM 678 C CA . THR A 1 82 ? -3.280 5.706 -22.767 1.00 70.19 82 THR A CA 1
ATOM 679 C C . THR A 1 82 ? -1.924 6.142 -23.340 1.00 70.19 82 THR A C 1
ATOM 681 O O . THR A 1 82 ? -1.535 5.668 -24.410 1.00 70.19 82 THR A O 1
ATOM 684 N N . LYS A 1 83 ? -1.127 6.961 -22.632 1.00 73.44 83 LYS A N 1
ATOM 685 C CA . LYS A 1 83 ? 0.266 7.279 -23.032 1.00 73.44 83 LYS A CA 1
ATOM 686 C C . LYS A 1 83 ? 1.352 6.642 -22.142 1.00 73.44 83 LYS A C 1
ATOM 688 O O . LYS A 1 83 ? 1.549 7.048 -20.998 1.00 73.44 83 LYS A O 1
ATOM 693 N N . MET A 1 84 ? 2.083 5.675 -22.697 1.00 76.88 84 MET A N 1
ATOM 694 C CA . MET A 1 84 ? 3.219 5.007 -22.052 1.00 76.88 84 MET A CA 1
ATOM 695 C C . MET A 1 84 ? 4.531 5.768 -22.248 1.00 76.88 84 MET A C 1
ATOM 697 O O . MET A 1 84 ? 4.754 6.379 -23.293 1.00 76.88 84 MET A O 1
ATOM 701 N N . GLN A 1 85 ? 5.429 5.658 -21.276 1.00 78.69 85 GLN A N 1
ATOM 702 C CA . GLN A 1 85 ? 6.791 6.166 -21.321 1.00 78.69 85 GLN A CA 1
ATOM 703 C C . GLN A 1 85 ? 7.800 5.067 -20.972 1.00 78.69 85 GLN A C 1
ATOM 705 O O . GLN A 1 85 ? 7.644 4.322 -20.008 1.00 78.69 85 GLN A O 1
ATOM 710 N N . LEU A 1 86 ? 8.864 4.970 -21.761 1.00 81.88 86 LEU A N 1
ATOM 711 C CA . LEU A 1 86 ? 9.946 4.026 -21.513 1.00 81.88 86 LEU A CA 1
ATOM 712 C C . LEU A 1 86 ? 10.766 4.434 -20.283 1.00 81.88 86 LEU A C 1
ATOM 714 O O . LEU A 1 86 ? 11.084 5.613 -20.117 1.00 81.88 86 LEU A O 1
ATOM 718 N N . PHE A 1 87 ? 11.169 3.461 -19.467 1.00 84.38 87 PHE A N 1
ATOM 719 C CA . PHE A 1 87 ? 12.196 3.657 -18.448 1.00 84.38 87 PHE A CA 1
ATOM 720 C C . PHE A 1 87 ? 13.204 2.506 -18.474 1.00 84.38 87 PHE A C 1
ATOM 722 O O . PHE A 1 87 ? 12.860 1.335 -18.624 1.00 84.38 87 PHE A O 1
ATOM 729 N N . GLU A 1 88 ? 14.476 2.841 -18.293 1.00 84.88 88 GLU A N 1
ATOM 730 C CA . GLU A 1 88 ? 15.567 1.863 -18.385 1.00 84.88 88 GLU A CA 1
ATOM 731 C C . GLU A 1 88 ? 16.056 1.382 -17.022 1.00 84.88 88 GLU A C 1
ATOM 733 O O . GLU A 1 88 ? 16.777 0.391 -16.943 1.00 84.88 88 GLU A O 1
ATOM 738 N N . VAL A 1 89 ? 15.667 2.068 -15.943 1.00 87.50 89 VAL A N 1
ATOM 739 C CA . VAL A 1 89 ? 16.099 1.753 -14.581 1.00 87.50 89 VAL A CA 1
ATOM 740 C C . VAL A 1 89 ? 14.979 1.933 -13.572 1.00 87.50 89 VAL A C 1
ATOM 742 O O . VAL A 1 89 ? 14.208 2.892 -13.603 1.00 87.50 89 VAL A O 1
ATOM 745 N N . LEU A 1 90 ? 14.954 1.026 -12.608 1.00 88.62 90 LEU A N 1
ATOM 746 C CA . LEU A 1 90 ? 14.310 1.240 -11.325 1.00 88.62 90 LEU A CA 1
ATOM 747 C C . LEU A 1 90 ? 15.306 1.907 -10.399 1.00 88.62 90 LEU A C 1
ATOM 749 O O . LEU A 1 90 ? 16.480 1.549 -10.399 1.00 88.62 90 LEU A O 1
ATOM 753 N N . TYR A 1 91 ? 14.868 2.867 -9.597 1.00 90.75 91 TYR A N 1
ATOM 754 C CA . TYR A 1 91 ? 15.786 3.568 -8.717 1.00 90.75 91 TYR A CA 1
ATOM 755 C C . TYR A 1 91 ? 15.224 3.816 -7.328 1.00 90.75 91 TYR A C 1
ATOM 757 O O . TYR A 1 91 ? 14.029 4.020 -7.118 1.00 90.75 91 TYR A O 1
ATOM 765 N N . ARG A 1 92 ? 16.126 3.838 -6.354 1.00 91.06 92 ARG A N 1
ATOM 766 C CA . ARG A 1 92 ? 15.837 4.163 -4.961 1.00 91.06 92 ARG A CA 1
ATOM 767 C C . ARG A 1 92 ? 16.784 5.263 -4.529 1.00 91.06 92 ARG A C 1
ATOM 769 O O . ARG A 1 92 ? 17.998 5.137 -4.658 1.00 91.06 92 ARG A O 1
ATOM 776 N N . CYS A 1 93 ? 16.214 6.346 -4.019 1.00 92.69 93 CYS A N 1
ATOM 777 C CA . CYS A 1 93 ? 16.982 7.443 -3.453 1.00 92.69 93 CYS A CA 1
ATOM 778 C C . CYS A 1 93 ? 16.924 7.369 -1.929 1.00 92.69 93 CYS A C 1
ATOM 780 O O . CYS A 1 93 ? 15.833 7.246 -1.369 1.00 92.69 93 CYS A O 1
ATOM 782 N N . LYS A 1 94 ? 18.086 7.441 -1.282 1.00 93.69 94 LYS A N 1
ATOM 783 C CA . LYS A 1 94 ? 18.245 7.486 0.178 1.00 93.69 94 LYS A CA 1
ATOM 784 C C . LYS A 1 94 ? 19.375 8.445 0.569 1.00 93.69 94 LYS A C 1
ATOM 786 O O . LYS A 1 94 ? 20.181 8.780 -0.307 1.00 93.69 94 LYS A O 1
ATOM 791 N N . PRO A 1 95 ? 19.398 8.958 1.816 1.00 96.19 95 PRO A N 1
ATOM 792 C CA . PRO A 1 95 ? 20.514 9.764 2.302 1.00 96.19 95 PRO A CA 1
ATOM 793 C C . PRO A 1 95 ? 21.815 8.966 2.216 1.00 96.19 95 PRO A C 1
ATOM 795 O O . PRO A 1 95 ? 21.782 7.735 2.242 1.00 96.19 95 PRO A O 1
ATOM 798 N N . ARG A 1 96 ? 22.952 9.650 2.093 1.00 96.25 96 ARG A N 1
ATOM 799 C CA . ARG A 1 96 ? 24.263 8.993 2.004 1.00 96.25 96 ARG A CA 1
ATOM 800 C C . ARG A 1 96 ? 24.513 8.072 3.198 1.00 96.25 96 ARG A C 1
ATOM 802 O O . ARG A 1 96 ? 24.946 6.946 3.003 1.00 96.25 96 ARG A O 1
ATOM 809 N N . GLU A 1 97 ? 24.120 8.518 4.383 1.00 96.38 97 GLU A N 1
ATOM 810 C CA . GLU A 1 97 ? 24.287 7.822 5.656 1.00 96.38 97 GLU A CA 1
ATOM 811 C C . GLU A 1 97 ? 23.621 6.439 5.643 1.00 96.38 97 GLU A C 1
ATOM 813 O O . GLU A 1 97 ? 24.179 5.484 6.167 1.00 96.38 97 GLU A O 1
ATOM 818 N N . TYR A 1 98 ? 22.466 6.305 4.976 1.00 94.69 98 TYR A N 1
ATOM 819 C CA . TYR A 1 98 ? 21.804 5.009 4.801 1.00 94.69 98 TYR A CA 1
ATOM 820 C C . TYR A 1 98 ? 22.673 4.039 3.996 1.00 94.69 98 TYR A C 1
ATOM 822 O O . TYR A 1 98 ? 22.787 2.874 4.350 1.00 94.69 98 TYR A O 1
ATOM 830 N N . TRP A 1 99 ? 23.282 4.500 2.903 1.00 94.50 99 TRP A N 1
ATOM 831 C CA . TRP A 1 99 ? 24.123 3.639 2.069 1.00 94.50 99 TRP A CA 1
ATOM 832 C C . TRP A 1 99 ? 25.441 3.303 2.751 1.00 94.50 99 TRP A C 1
ATOM 834 O O . TRP A 1 99 ? 25.886 2.161 2.668 1.00 94.50 99 TRP A O 1
ATOM 844 N N . ASP A 1 100 ? 26.030 4.270 3.451 1.00 95.38 100 ASP A N 1
ATOM 845 C CA . ASP A 1 100 ? 27.221 4.036 4.258 1.00 95.38 100 ASP A CA 1
ATOM 846 C C . ASP A 1 100 ? 26.929 2.950 5.303 1.00 95.38 100 ASP A C 1
ATOM 848 O O . ASP A 1 100 ? 27.711 2.012 5.430 1.00 95.38 100 ASP A O 1
ATOM 852 N N . GLU A 1 101 ? 25.775 2.993 5.972 1.00 95.44 101 GLU A N 1
ATOM 853 C CA . GLU A 1 101 ? 25.376 1.948 6.916 1.00 95.44 101 GLU A CA 1
ATOM 854 C C . GLU A 1 101 ? 25.263 0.572 6.241 1.00 95.44 101 GLU A C 1
ATOM 856 O O . GLU A 1 101 ? 25.854 -0.402 6.710 1.00 95.44 101 GLU A O 1
ATOM 861 N N . ILE A 1 102 ? 24.570 0.493 5.099 1.00 93.75 102 ILE A N 1
ATOM 862 C CA . ILE A 1 102 ? 24.402 -0.757 4.343 1.00 93.75 102 ILE A CA 1
ATOM 863 C C . ILE A 1 102 ? 25.751 -1.361 3.921 1.00 93.75 102 ILE A C 1
ATOM 865 O O . ILE A 1 102 ? 25.931 -2.577 3.980 1.00 93.75 102 ILE A O 1
ATOM 869 N N . HIS A 1 103 ? 26.707 -0.532 3.504 1.00 93.81 103 HIS A N 1
ATOM 870 C CA . HIS A 1 103 ? 28.018 -1.003 3.060 1.00 93.81 103 HIS A CA 1
ATOM 871 C C . HIS A 1 103 ? 28.949 -1.397 4.209 1.00 93.81 103 HIS A C 1
ATOM 873 O O . HIS A 1 103 ? 29.698 -2.357 4.055 1.00 93.81 103 HIS A O 1
ATOM 879 N N . HIS A 1 104 ? 28.922 -0.676 5.332 1.00 95.62 104 HIS A N 1
ATOM 880 C CA . HIS A 1 104 ? 29.849 -0.918 6.442 1.00 95.62 104 HIS A CA 1
ATOM 881 C C . HIS A 1 104 ? 29.341 -1.960 7.443 1.00 95.62 104 HIS A C 1
ATOM 883 O O . HIS A 1 104 ? 30.162 -2.615 8.082 1.00 95.62 104 HIS A O 1
ATOM 889 N N . PHE A 1 105 ? 28.021 -2.100 7.603 1.00 94.56 105 PHE A N 1
ATOM 890 C CA . PHE A 1 105 ? 27.435 -2.917 8.672 1.00 94.56 105 PHE A CA 1
ATOM 891 C C . PHE A 1 105 ? 26.518 -4.042 8.187 1.00 94.56 105 PHE A C 1
ATOM 893 O O . PHE A 1 105 ? 26.244 -4.950 8.965 1.00 94.56 105 PHE A O 1
ATOM 900 N N . HIS A 1 106 ? 26.067 -4.013 6.928 1.00 90.56 106 HIS A N 1
ATOM 901 C CA . HIS A 1 106 ? 25.077 -4.971 6.413 1.00 90.56 106 HIS A CA 1
ATOM 902 C C . HIS A 1 106 ? 25.538 -5.728 5.159 1.00 90.56 106 HIS A C 1
ATOM 904 O O . HIS A 1 106 ? 24.710 -6.285 4.444 1.00 90.56 106 HIS A O 1
ATOM 910 N N . ASP A 1 107 ? 26.840 -5.735 4.851 1.00 92.50 107 ASP A N 1
ATOM 911 C CA . ASP A 1 107 ? 27.429 -6.448 3.701 1.00 92.50 107 ASP A CA 1
ATOM 912 C C . ASP A 1 107 ? 26.727 -6.164 2.354 1.00 92.50 107 ASP A C 1
ATOM 914 O O . ASP A 1 107 ? 26.614 -7.021 1.475 1.00 92.50 107 ASP A O 1
ATOM 918 N N . GLY A 1 108 ? 26.212 -4.942 2.175 1.00 88.31 108 GLY A N 1
ATOM 919 C CA . GLY A 1 108 ? 25.478 -4.551 0.969 1.00 88.31 108 GLY A CA 1
ATOM 920 C C . GLY A 1 108 ? 24.020 -5.029 0.911 1.00 88.31 108 GLY A C 1
ATOM 921 O O . GLY A 1 108 ? 23.335 -4.765 -0.081 1.00 88.31 108 GLY A O 1
ATOM 922 N N . LEU A 1 109 ? 23.514 -5.703 1.946 1.00 87.75 109 LEU A N 1
ATOM 923 C CA . LEU A 1 109 ? 22.137 -6.184 2.026 1.00 87.75 109 LEU A CA 1
ATOM 924 C C . LEU A 1 109 ? 21.214 -5.105 2.590 1.00 87.75 109 LEU A C 1
ATOM 926 O O . LEU A 1 109 ? 21.303 -4.717 3.748 1.00 87.75 109 LEU A O 1
ATOM 930 N N . MET A 1 110 ? 20.271 -4.642 1.770 1.00 87.56 110 MET A N 1
ATOM 931 C CA . MET A 1 110 ? 19.239 -3.711 2.224 1.00 87.56 110 MET A CA 1
ATOM 932 C C . MET A 1 110 ? 18.164 -4.427 3.041 1.00 87.56 110 MET A C 1
ATOM 934 O O . MET A 1 110 ? 17.462 -5.305 2.532 1.00 87.56 110 MET A O 1
ATOM 938 N N . GLU A 1 111 ? 17.950 -3.968 4.270 1.00 83.81 111 GLU A N 1
ATOM 939 C CA . GLU A 1 111 ? 16.852 -4.455 5.096 1.00 83.81 111 GLU A CA 1
ATOM 940 C C . GLU A 1 111 ? 15.484 -3.996 4.572 1.00 83.81 111 GLU A C 1
ATOM 942 O O . GLU A 1 111 ? 15.244 -2.825 4.243 1.00 83.81 111 GLU A O 1
ATOM 947 N N . LYS A 1 112 ? 14.550 -4.948 4.514 1.00 82.44 112 LYS A N 1
ATOM 948 C CA . LYS A 1 112 ? 13.141 -4.684 4.220 1.00 82.44 112 LYS A CA 1
ATOM 949 C C . LYS A 1 112 ? 12.477 -4.046 5.436 1.00 82.44 112 LYS A C 1
ATOM 951 O O . LYS A 1 112 ? 12.717 -4.462 6.564 1.00 82.44 112 LYS A O 1
ATOM 956 N N . TYR A 1 113 ? 11.566 -3.107 5.201 1.00 80.00 113 TYR A N 1
ATOM 957 C CA . TYR A 1 113 ? 10.824 -2.442 6.270 1.00 80.00 113 TYR A CA 1
ATOM 958 C C . TYR A 1 113 ? 9.315 -2.533 6.057 1.00 80.00 113 TYR A C 1
ATOM 960 O O . TYR A 1 113 ? 8.813 -2.595 4.925 1.00 80.00 113 TYR A O 1
ATOM 968 N N . ILE A 1 114 ? 8.585 -2.532 7.174 1.00 80.69 114 ILE A N 1
ATOM 969 C CA . ILE A 1 114 ? 7.122 -2.506 7.184 1.00 80.69 114 ILE A CA 1
ATOM 970 C C . ILE A 1 114 ? 6.647 -1.232 6.479 1.00 80.69 114 ILE A C 1
ATOM 972 O O . ILE A 1 114 ? 7.179 -0.143 6.701 1.00 80.69 114 ILE A O 1
ATOM 976 N N . LYS A 1 115 ? 5.655 -1.370 5.593 1.00 79.19 115 LYS A N 1
ATOM 977 C CA . LYS A 1 115 ? 5.054 -0.223 4.901 1.00 79.19 115 LYS A CA 1
ATOM 978 C C . LYS A 1 115 ? 4.431 0.722 5.936 1.00 79.19 115 LYS A C 1
ATOM 980 O O . LYS A 1 115 ? 3.563 0.317 6.703 1.00 79.19 115 LYS A O 1
ATOM 985 N N . ASP A 1 116 ? 4.869 1.977 5.912 1.00 76.62 116 ASP A N 1
ATOM 986 C CA . ASP A 1 116 ? 4.325 3.077 6.716 1.00 76.62 116 ASP A CA 1
ATOM 987 C C . ASP A 1 116 ? 2.867 3.422 6.344 1.00 76.62 116 ASP A C 1
ATOM 989 O O . ASP A 1 116 ? 2.311 2.889 5.388 1.00 76.62 116 ASP A O 1
ATOM 993 N N . ASN A 1 117 ? 2.232 4.355 7.053 1.00 77.06 117 ASN A N 1
ATOM 994 C CA . ASN A 1 117 ? 0.857 4.789 6.759 1.00 77.06 117 ASN A CA 1
ATOM 995 C C . ASN A 1 117 ? 0.770 5.906 5.697 1.00 77.06 117 ASN A C 1
ATOM 997 O O . ASN A 1 117 ? -0.221 6.631 5.648 1.00 77.06 117 ASN A O 1
ATOM 1001 N N . ASN A 1 118 ? 1.793 6.072 4.847 1.00 74.31 118 ASN A N 1
ATOM 1002 C CA . ASN A 1 118 ? 1.738 7.037 3.745 1.00 74.31 118 ASN A CA 1
ATOM 1003 C C . ASN A 1 118 ? 0.803 6.554 2.627 1.00 74.31 118 ASN A C 1
ATOM 1005 O O . ASN A 1 118 ? 0.726 5.355 2.359 1.00 74.31 118 ASN A O 1
ATOM 1009 N N . GLY A 1 119 ? 0.165 7.487 1.920 1.00 77.44 119 GLY A N 1
ATOM 1010 C CA . GLY A 1 119 ? -0.847 7.165 0.912 1.00 77.44 119 GLY A CA 1
ATOM 1011 C C . GLY A 1 119 ? -2.226 7.026 1.544 1.00 77.44 119 GLY A C 1
ATOM 1012 O O . GLY A 1 119 ? -2.579 7.822 2.412 1.00 77.44 119 GLY A O 1
ATOM 1013 N N . GLN A 1 120 ? -3.017 6.050 1.104 1.00 80.19 120 GLN A N 1
ATOM 1014 C CA . GLN A 1 120 ? -4.368 5.839 1.621 1.00 80.19 120 GLN A CA 1
ATOM 1015 C C . GLN A 1 120 ? -4.336 5.068 2.958 1.00 80.19 120 GLN A C 1
ATOM 1017 O O . GLN A 1 120 ? -3.888 3.919 2.975 1.00 80.19 120 GLN A O 1
ATOM 1022 N N . PRO A 1 121 ? -4.835 5.629 4.082 1.00 82.31 121 PRO A N 1
ATOM 1023 C CA . PRO A 1 121 ? -4.829 4.935 5.374 1.00 82.31 121 PRO A CA 1
ATOM 1024 C C . PRO A 1 121 ? -5.541 3.577 5.377 1.00 82.31 121 PRO A C 1
ATOM 1026 O O . PRO A 1 121 ? -5.113 2.669 6.082 1.00 82.31 121 PRO A O 1
ATOM 1029 N N . ALA A 1 122 ? -6.588 3.415 4.561 1.00 85.19 122 ALA A N 1
ATOM 1030 C CA . ALA A 1 122 ? -7.333 2.159 4.434 1.00 85.19 122 ALA A CA 1
ATOM 1031 C C . ALA A 1 122 ? -6.627 1.093 3.566 1.00 85.19 122 ALA A C 1
ATOM 1033 O O . ALA A 1 122 ? -7.202 0.034 3.293 1.00 85.19 122 ALA A O 1
ATOM 1034 N N . ASN A 1 123 ? -5.404 1.358 3.097 1.00 85.06 123 ASN A N 1
ATOM 1035 C CA . ASN A 1 123 ? -4.669 0.431 2.253 1.00 85.06 123 AS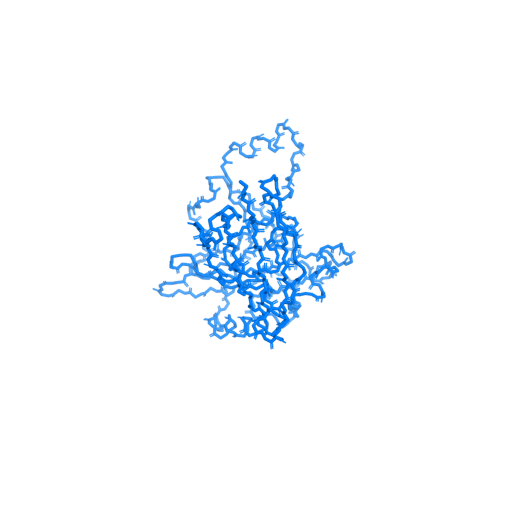N A CA 1
ATOM 1036 C C . ASN A 1 123 ? -4.256 -0.832 3.028 1.00 85.06 123 ASN A C 1
ATOM 1038 O O . ASN A 1 123 ? -3.636 -0.771 4.088 1.00 85.06 123 ASN A O 1
ATOM 1042 N N . ARG A 1 124 ? -4.553 -1.996 2.444 1.00 87.50 124 ARG A N 1
ATOM 1043 C CA . ARG A 1 124 ? -4.310 -3.330 3.009 1.00 87.50 124 ARG A CA 1
ATOM 1044 C C . ARG A 1 124 ? -2.838 -3.697 3.157 1.00 87.50 124 ARG A C 1
ATOM 1046 O O . ARG A 1 124 ? -2.547 -4.740 3.733 1.00 87.50 124 ARG A O 1
ATOM 1053 N N . ILE A 1 125 ? -1.916 -2.910 2.610 1.00 86.88 125 ILE A N 1
ATOM 1054 C CA . ILE A 1 125 ? -0.481 -3.179 2.744 1.00 86.88 125 ILE A CA 1
ATOM 1055 C C . ILE A 1 125 ? 0.168 -2.462 3.932 1.00 86.88 125 ILE A C 1
ATOM 1057 O O . ILE A 1 125 ? 1.241 -2.877 4.374 1.00 86.88 125 ILE A O 1
ATOM 1061 N N . ASN A 1 126 ? -0.467 -1.407 4.450 1.00 85.69 126 ASN A N 1
ATOM 1062 C CA . ASN A 1 126 ? 0.075 -0.593 5.534 1.00 85.69 126 ASN A CA 1
ATOM 1063 C C . ASN A 1 126 ? 0.194 -1.421 6.819 1.00 85.69 126 ASN A C 1
ATOM 1065 O O . ASN A 1 126 ? -0.750 -2.104 7.210 1.00 85.69 126 ASN A O 1
ATOM 1069 N N . GLY A 1 127 ? 1.361 -1.383 7.464 1.00 83.56 127 GLY A N 1
ATOM 1070 C CA . GLY A 1 127 ? 1.613 -2.096 8.718 1.00 83.56 127 GLY A CA 1
ATOM 1071 C C . GLY A 1 127 ? 1.738 -3.621 8.610 1.00 83.56 127 GLY A C 1
ATOM 1072 O O . GLY A 1 127 ? 1.999 -4.256 9.625 1.00 83.56 127 GLY A O 1
ATOM 1073 N N . ILE A 1 128 ? 1.559 -4.216 7.422 1.00 85.00 128 ILE A N 1
ATOM 1074 C CA . ILE A 1 128 ? 1.465 -5.679 7.273 1.00 85.00 128 ILE A CA 1
ATOM 1075 C C . ILE A 1 128 ? 2.647 -6.243 6.500 1.00 85.00 128 ILE A C 1
ATOM 1077 O O . ILE A 1 128 ? 3.410 -7.056 7.013 1.00 85.00 128 ILE A O 1
ATOM 1081 N N . ILE A 1 129 ? 2.817 -5.820 5.251 1.00 84.06 129 ILE A N 1
ATOM 1082 C CA . ILE A 1 129 ? 3.878 -6.375 4.416 1.00 84.06 129 ILE A CA 1
ATOM 1083 C C . ILE A 1 129 ? 5.200 -5.648 4.709 1.00 84.06 129 ILE A C 1
ATOM 1085 O O . ILE A 1 129 ? 5.198 -4.459 5.040 1.00 84.06 129 ILE A O 1
ATOM 1089 N N . SER A 1 130 ? 6.347 -6.319 4.529 1.00 82.56 130 SER A N 1
ATOM 1090 C CA . SER A 1 130 ? 7.716 -5.750 4.603 1.00 82.56 130 SER A CA 1
ATOM 1091 C C . SER A 1 130 ? 8.406 -5.807 3.230 1.00 82.56 130 SER A C 1
ATOM 1093 O O . SER A 1 130 ? 8.168 -6.759 2.491 1.00 82.56 130 SER A O 1
ATOM 1095 N N . GLY A 1 131 ? 9.143 -4.769 2.824 1.00 86.69 131 GLY A N 1
ATOM 1096 C CA . GLY A 1 131 ? 9.691 -4.661 1.463 1.00 86.69 131 GLY A CA 1
ATOM 1097 C C . GLY A 1 131 ? 10.482 -3.379 1.208 1.00 86.69 131 GLY A C 1
ATOM 1098 O O . GLY A 1 131 ? 10.554 -2.492 2.061 1.00 86.69 131 GLY A O 1
ATOM 1099 N N . LEU A 1 132 ? 11.067 -3.281 0.019 1.00 86.06 132 LEU A N 1
ATOM 1100 C CA . LEU A 1 132 ? 11.822 -2.123 -0.460 1.00 86.06 132 LEU A CA 1
ATOM 1101 C C . LEU A 1 132 ? 11.018 -1.343 -1.494 1.00 86.06 132 LEU A C 1
ATOM 1103 O O . LEU A 1 132 ? 10.207 -1.914 -2.205 1.00 86.06 132 LEU A O 1
ATOM 1107 N N . PHE A 1 133 ? 11.259 -0.035 -1.589 1.00 86.38 133 PHE A N 1
ATOM 1108 C CA . PHE A 1 133 ? 10.556 0.848 -2.524 1.00 86.38 133 PHE A CA 1
ATOM 1109 C C . PHE A 1 133 ? 11.500 1.359 -3.596 1.00 86.38 133 PHE A C 1
ATOM 1111 O O . PHE A 1 133 ? 12.532 1.956 -3.265 1.00 86.38 133 PHE A O 1
ATOM 1118 N N . PHE A 1 134 ? 11.082 1.183 -4.844 1.00 87.81 134 PHE A N 1
ATOM 1119 C CA . PHE A 1 134 ? 11.722 1.708 -6.039 1.00 87.81 134 PHE A CA 1
ATOM 1120 C C . PHE A 1 134 ? 10.755 2.630 -6.776 1.00 87.81 134 PHE A C 1
ATOM 1122 O O . PHE A 1 134 ? 9.553 2.385 -6.825 1.00 87.81 134 PHE A O 1
ATOM 1129 N N . SER A 1 135 ? 11.291 3.706 -7.329 1.00 88.12 135 SER A N 1
ATOM 1130 C CA . SER A 1 135 ? 10.614 4.575 -8.277 1.00 88.12 135 SER A CA 1
ATOM 1131 C C . SER A 1 135 ? 11.062 4.208 -9.677 1.00 88.12 135 SER A C 1
ATOM 1133 O O . SER A 1 135 ? 12.182 3.747 -9.894 1.00 88.12 135 SER A O 1
ATOM 1135 N N . ALA A 1 136 ? 10.190 4.478 -10.625 1.00 87.50 136 ALA A N 1
ATOM 1136 C CA . ALA A 1 136 ? 10.481 4.333 -12.036 1.00 87.50 136 ALA A CA 1
ATOM 1137 C C . ALA A 1 136 ? 10.025 5.571 -12.832 1.00 87.50 136 ALA A C 1
ATOM 1139 O O . ALA A 1 136 ? 9.827 5.544 -14.039 1.00 87.50 136 ALA A O 1
ATOM 1140 N N . ARG A 1 137 ? 9.859 6.690 -12.114 1.00 85.75 137 ARG A N 1
ATOM 1141 C CA . ARG A 1 137 ? 9.526 7.996 -12.680 1.00 85.75 137 ARG A CA 1
ATOM 1142 C C . ARG A 1 137 ? 10.683 8.537 -13.523 1.00 85.75 137 ARG A C 1
ATOM 1144 O O . ARG A 1 137 ? 11.812 8.630 -13.050 1.00 85.75 137 ARG A O 1
ATOM 1151 N N . VAL A 1 138 ? 10.340 9.025 -14.702 1.00 85.50 138 VAL A N 1
ATOM 1152 C CA . VAL A 1 138 ? 11.187 9.827 -15.590 1.00 85.50 138 VAL A CA 1
ATOM 1153 C C . VAL A 1 138 ? 10.465 11.145 -15.905 1.00 85.50 138 VAL A C 1
ATOM 1155 O O . VAL A 1 138 ? 9.249 11.247 -15.724 1.00 85.50 138 VAL A O 1
ATOM 1158 N N . TYR A 1 139 ? 11.200 12.183 -16.292 1.00 85.62 139 TYR A N 1
ATOM 1159 C CA . TYR A 1 139 ? 10.632 13.396 -16.888 1.00 85.62 139 TYR A CA 1
ATOM 1160 C C . TYR A 1 139 ? 10.174 13.120 -18.318 1.00 85.62 139 TYR A C 1
ATOM 1162 O O . TYR A 1 139 ? 10.533 12.094 -18.879 1.00 85.62 139 TYR A O 1
ATOM 1170 N N . ALA A 1 140 ? 9.402 14.022 -18.929 1.00 82.19 140 ALA A N 1
ATOM 1171 C CA . ALA A 1 140 ? 8.830 13.821 -20.266 1.00 82.19 140 ALA A CA 1
ATOM 1172 C C . ALA A 1 140 ? 9.872 13.548 -21.374 1.00 82.19 140 ALA A C 1
ATOM 1174 O O . ALA A 1 140 ? 9.550 12.901 -22.367 1.00 82.19 140 ALA A O 1
ATOM 1175 N N . ASP A 1 141 ? 11.114 13.998 -21.190 1.00 85.75 141 ASP A N 1
ATOM 1176 C CA . ASP A 1 141 ? 12.252 13.744 -22.085 1.00 85.75 141 ASP A CA 1
ATOM 1177 C C . ASP A 1 141 ? 12.948 12.387 -21.841 1.00 85.75 141 ASP A C 1
ATOM 1179 O O . ASP A 1 141 ? 13.912 12.053 -22.525 1.00 85.75 141 ASP A O 1
ATOM 1183 N N . GLY A 1 142 ? 12.474 11.599 -20.871 1.00 83.81 142 GLY A N 1
ATOM 1184 C CA . GLY A 1 142 ? 13.049 10.315 -20.463 1.00 83.81 142 GLY A CA 1
ATOM 1185 C C . GLY A 1 142 ? 14.156 10.425 -19.413 1.00 83.81 142 GLY A C 1
ATOM 1186 O O . GLY A 1 142 ? 14.612 9.403 -18.901 1.00 83.81 142 GLY A O 1
ATOM 1187 N N . SER A 1 143 ? 14.578 11.635 -19.042 1.00 89.31 143 SER A N 1
ATOM 1188 C CA . SER A 1 143 ? 15.621 11.818 -18.037 1.00 89.31 143 SER A CA 1
ATOM 1189 C C . SER A 1 143 ? 15.110 11.516 -16.624 1.00 89.31 143 SER A C 1
ATOM 1191 O O . SER A 1 143 ? 13.931 11.662 -16.297 1.00 89.31 143 SER A O 1
ATOM 1193 N N . LEU A 1 144 ? 16.003 11.060 -15.745 1.00 89.56 144 LEU A N 1
ATOM 1194 C CA . LEU A 1 144 ? 15.652 10.825 -14.346 1.00 89.56 144 LEU A CA 1
ATOM 1195 C C . LEU A 1 144 ? 15.516 12.158 -13.593 1.00 89.56 144 LEU A C 1
ATOM 1197 O O . LEU A 1 144 ? 16.298 13.078 -13.846 1.00 89.56 144 LEU A O 1
ATOM 1201 N N . PRO A 1 145 ? 14.640 12.245 -12.573 1.00 88.69 145 PRO A N 1
ATOM 1202 C CA . PRO A 1 145 ? 14.583 13.410 -11.701 1.00 88.69 145 PRO A CA 1
ATOM 1203 C C . PRO A 1 145 ? 15.961 13.800 -11.159 1.00 88.69 145 PRO A C 1
ATOM 1205 O O . PRO A 1 145 ? 16.738 12.940 -10.752 1.00 88.69 145 PRO A O 1
ATOM 1208 N N . THR A 1 146 ? 16.294 15.087 -11.129 1.00 89.56 146 THR A N 1
ATOM 1209 C CA . THR A 1 146 ? 17.611 15.555 -10.649 1.00 89.56 146 THR A CA 1
ATOM 1210 C C . THR A 1 146 ? 17.706 15.574 -9.126 1.00 89.56 146 THR A C 1
ATOM 1212 O O . THR A 1 146 ? 18.794 15.470 -8.568 1.00 89.56 146 THR A O 1
ATOM 1215 N N . GLN A 1 147 ? 16.564 15.657 -8.443 1.00 87.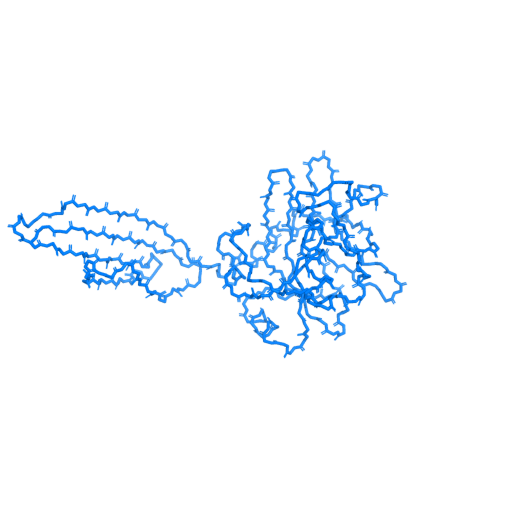94 147 GLN A N 1
ATOM 1216 C CA . GLN A 1 147 ? 16.464 15.679 -6.987 1.00 87.94 147 GLN A CA 1
ATOM 1217 C C . GLN A 1 147 ? 15.433 14.660 -6.503 1.00 87.94 147 GLN A C 1
ATOM 1219 O O . GLN A 1 147 ? 14.550 14.228 -7.248 1.00 87.94 147 GLN A O 1
ATOM 1224 N N . SER A 1 148 ? 15.548 14.260 -5.238 1.00 86.25 148 SER A N 1
ATOM 1225 C CA . SER A 1 148 ? 14.599 13.361 -4.591 1.00 86.25 148 SER A CA 1
ATOM 1226 C C . SER A 1 148 ? 14.393 13.765 -3.133 1.00 86.25 148 SER A C 1
ATOM 1228 O O . SER A 1 148 ? 15.378 13.912 -2.408 1.00 86.25 148 SER A O 1
ATOM 1230 N N . PRO A 1 149 ? 13.136 13.847 -2.656 1.00 84.25 149 PRO A N 1
ATOM 1231 C CA . PRO A 1 149 ? 12.854 14.099 -1.244 1.00 84.25 149 PRO A CA 1
ATOM 1232 C C . PRO A 1 149 ? 13.275 12.926 -0.345 1.00 84.25 149 PRO A C 1
ATOM 1234 O O . PRO A 1 149 ? 13.327 13.067 0.870 1.00 84.25 149 PRO A O 1
ATOM 1237 N N . PHE A 1 150 ? 13.566 11.757 -0.926 1.00 85.62 150 PHE A N 1
ATOM 1238 C CA . PHE A 1 150 ? 13.977 10.567 -0.180 1.00 85.62 150 PHE A CA 1
ATOM 1239 C C . PHE A 1 150 ? 15.478 10.504 0.091 1.00 85.62 150 PHE A C 1
ATOM 1241 O O . PHE A 1 150 ? 15.892 9.661 0.879 1.00 85.62 150 PHE A O 1
ATOM 1248 N N . GLY A 1 151 ? 16.283 11.355 -0.552 1.00 92.62 151 GLY A N 1
ATOM 1249 C CA . GLY A 1 151 ? 17.722 11.430 -0.329 1.00 92.62 151 GLY A CA 1
ATOM 1250 C C . GLY A 1 151 ? 18.529 11.737 -1.586 1.00 92.62 151 GLY A C 1
ATOM 1251 O O . GLY A 1 151 ? 18.015 11.710 -2.706 1.00 92.62 151 GLY A O 1
ATOM 1252 N N . ASN A 1 152 ? 19.807 12.032 -1.377 1.00 93.94 152 ASN A N 1
ATOM 1253 C CA . ASN A 1 152 ? 20.736 12.564 -2.373 1.00 93.94 152 ASN A CA 1
ATOM 1254 C C . ASN A 1 152 ? 21.553 11.496 -3.116 1.00 93.94 152 ASN A C 1
ATOM 1256 O O . ASN A 1 152 ? 22.212 11.825 -4.098 1.00 93.94 152 ASN A O 1
ATOM 1260 N N . VAL A 1 153 ? 21.516 10.235 -2.683 1.00 95.44 153 VAL A N 1
ATOM 1261 C CA . VAL A 1 153 ? 22.223 9.134 -3.346 1.00 95.44 153 VAL A CA 1
ATOM 1262 C C . VAL A 1 153 ? 21.212 8.194 -3.987 1.00 95.44 153 VAL A C 1
ATOM 1264 O O . VAL A 1 153 ? 20.239 7.778 -3.351 1.00 95.44 153 VAL A O 1
ATOM 1267 N N . ARG A 1 154 ? 21.436 7.876 -5.266 1.00 94.88 154 ARG A N 1
ATOM 1268 C CA . ARG A 1 154 ? 20.563 7.041 -6.093 1.00 94.88 154 ARG A CA 1
ATOM 1269 C C . ARG A 1 154 ? 21.221 5.699 -6.385 1.00 94.88 154 ARG A C 1
ATOM 1271 O O . ARG A 1 154 ? 22.239 5.651 -7.064 1.00 94.88 154 ARG A O 1
ATOM 1278 N N . MET A 1 155 ? 20.569 4.624 -5.960 1.00 93.06 155 MET A N 1
ATOM 1279 C CA . MET A 1 155 ? 20.829 3.277 -6.460 1.00 93.06 155 MET A CA 1
ATOM 1280 C C . MET A 1 155 ? 19.929 3.013 -7.665 1.00 93.06 155 MET A C 1
ATOM 1282 O O . MET A 1 155 ? 18.743 3.348 -7.623 1.00 93.06 155 MET A O 1
ATOM 1286 N N . MET A 1 156 ? 20.482 2.410 -8.715 1.00 93.12 156 MET A N 1
ATOM 1287 C CA . MET A 1 156 ? 19.759 2.019 -9.926 1.00 93.12 156 MET A CA 1
ATOM 1288 C C . MET A 1 156 ? 19.802 0.502 -10.091 1.00 93.12 156 MET A C 1
ATOM 1290 O O . MET A 1 156 ? 20.815 -0.129 -9.800 1.00 93.12 156 MET A O 1
ATOM 1294 N N . VAL A 1 157 ? 18.699 -0.071 -10.553 1.00 88.62 157 VAL A N 1
ATOM 1295 C CA . VAL A 1 157 ? 18.511 -1.506 -10.751 1.00 88.62 157 VAL A CA 1
ATOM 1296 C C . VAL A 1 157 ? 17.896 -1.727 -12.133 1.00 88.62 157 VAL A C 1
ATOM 1298 O O . VAL A 1 157 ? 16.919 -1.051 -12.473 1.00 88.62 157 VAL A O 1
ATOM 1301 N N . PRO A 1 158 ? 18.423 -2.669 -12.935 1.00 88.12 158 PRO A N 1
ATOM 1302 C CA . PRO A 1 158 ? 17.802 -3.046 -14.196 1.00 88.12 158 PRO A CA 1
ATOM 1303 C C . PRO A 1 158 ? 16.357 -3.529 -13.977 1.00 88.12 158 PRO A C 1
ATOM 1305 O O . PRO A 1 158 ? 16.132 -4.367 -13.100 1.00 88.12 158 PRO A O 1
ATOM 1308 N N . PRO A 1 159 ? 15.374 -3.078 -14.775 1.00 84.38 159 PRO A N 1
ATOM 1309 C CA . PRO A 1 159 ? 13.972 -3.443 -14.596 1.00 84.38 159 PRO A CA 1
ATOM 1310 C C . PRO A 1 159 ? 13.745 -4.963 -14.599 1.00 84.38 159 PRO A C 1
ATOM 1312 O O . PRO A 1 159 ? 13.006 -5.476 -13.762 1.00 84.38 159 PRO A O 1
ATOM 1315 N N . GLY A 1 16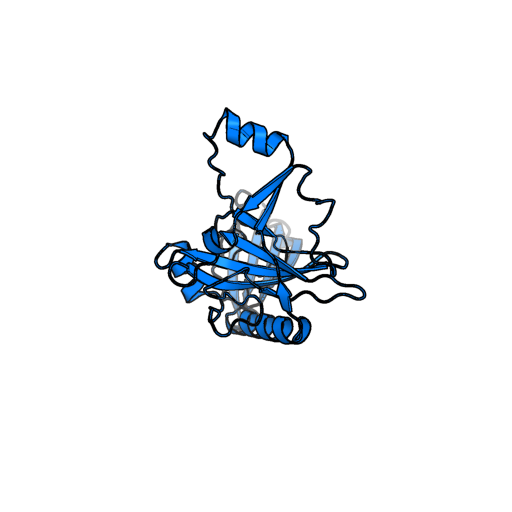0 ? 14.458 -5.700 -15.459 1.00 82.44 160 GLY A N 1
ATOM 1316 C CA . GLY A 1 160 ? 14.371 -7.163 -15.546 1.00 82.44 160 GLY A CA 1
ATOM 1317 C C . GLY A 1 160 ? 14.785 -7.916 -14.275 1.00 82.44 160 GLY A C 1
ATOM 1318 O O . GLY A 1 160 ? 14.342 -9.039 -14.076 1.00 82.44 160 GLY A O 1
ATOM 1319 N N . ALA A 1 161 ? 15.564 -7.305 -13.375 1.00 83.56 161 ALA A N 1
ATOM 1320 C CA . ALA A 1 161 ? 15.920 -7.936 -12.103 1.00 83.56 161 ALA A CA 1
ATOM 1321 C C . ALA A 1 161 ? 14.726 -8.038 -11.138 1.00 83.56 161 ALA A C 1
ATOM 1323 O O . ALA A 1 161 ? 14.719 -8.891 -10.253 1.00 83.56 161 ALA A O 1
ATOM 1324 N N . LEU A 1 162 ? 13.731 -7.158 -11.292 1.00 83.81 162 LEU A N 1
ATOM 1325 C CA . LEU A 1 162 ? 12.605 -7.028 -10.365 1.00 83.81 162 LEU A CA 1
ATOM 1326 C C . LEU A 1 162 ? 11.256 -7.326 -11.019 1.00 83.81 162 LEU A C 1
ATOM 1328 O O . LEU A 1 162 ? 10.331 -7.742 -10.335 1.00 83.81 162 LEU A O 1
ATOM 1332 N N . LEU A 1 163 ? 11.131 -7.117 -12.327 1.00 86.00 163 LEU A N 1
ATOM 1333 C CA . LEU A 1 163 ? 9.851 -7.101 -13.033 1.00 86.00 163 LEU A CA 1
ATOM 1334 C C . LEU A 1 163 ? 9.695 -8.253 -14.018 1.00 86.00 163 LEU A C 1
ATOM 1336 O O . LEU A 1 163 ? 8.915 -8.150 -14.955 1.00 86.00 163 LEU A O 1
ATOM 1340 N N . ASP A 1 164 ? 10.420 -9.350 -13.819 1.00 85.50 164 ASP A N 1
ATOM 1341 C CA . ASP A 1 164 ? 10.227 -10.544 -14.633 1.00 85.50 164 ASP A CA 1
ATOM 1342 C C . ASP A 1 164 ? 8.889 -11.233 -14.276 1.00 85.50 164 ASP A C 1
ATOM 1344 O O . ASP A 1 164 ? 8.759 -11.760 -13.160 1.00 85.50 164 ASP A O 1
ATOM 1348 N N . PRO A 1 165 ? 7.897 -11.268 -15.190 1.00 86.81 165 PRO A N 1
ATOM 1349 C CA . PRO A 1 165 ? 6.610 -11.911 -14.946 1.00 86.81 165 PRO A CA 1
ATOM 1350 C C . PRO A 1 165 ? 6.684 -13.436 -14.925 1.00 86.81 165 PRO A C 1
ATOM 1352 O O . PRO A 1 165 ? 5.736 -14.084 -14.474 1.00 86.81 165 PRO A O 1
ATOM 1355 N N . VAL A 1 166 ? 7.790 -14.047 -15.361 1.00 88.50 166 VAL A N 1
ATOM 1356 C CA . VAL A 1 166 ? 8.035 -15.484 -15.178 1.00 88.50 166 VAL A CA 1
ATOM 1357 C C . VAL A 1 166 ? 8.157 -15.788 -13.688 1.00 88.50 166 VAL A C 1
ATOM 1359 O O . VAL A 1 166 ? 7.517 -16.723 -13.197 1.00 88.50 166 VAL A O 1
ATOM 1362 N N . HIS A 1 167 ? 8.891 -14.954 -12.952 1.00 88.31 167 HIS A N 1
ATOM 1363 C CA . HIS A 1 167 ? 9.225 -15.180 -11.547 1.00 88.31 167 HIS A CA 1
ATOM 1364 C C . HIS A 1 167 ? 8.328 -14.437 -10.553 1.00 88.31 167 HIS A C 1
ATOM 1366 O O . HIS A 1 167 ? 8.209 -14.878 -9.406 1.00 88.31 167 HIS A O 1
ATOM 1372 N N . ASN A 1 168 ? 7.670 -13.357 -10.978 1.00 88.88 168 ASN A N 1
ATOM 1373 C CA . ASN A 1 168 ? 6.942 -12.463 -10.083 1.00 88.88 168 ASN A CA 1
ATOM 1374 C C . ASN A 1 168 ? 5.467 -12.295 -10.461 1.00 88.88 168 ASN A C 1
ATOM 1376 O O . ASN A 1 168 ? 5.080 -12.427 -11.622 1.00 88.88 168 ASN A O 1
ATOM 1380 N N . ASN A 1 169 ? 4.649 -11.991 -9.456 1.00 90.56 169 ASN A N 1
ATOM 1381 C CA . ASN A 1 169 ? 3.281 -11.508 -9.612 1.00 90.56 169 ASN A CA 1
ATOM 1382 C C . ASN A 1 169 ? 3.217 -10.005 -9.320 1.00 90.56 169 ASN A C 1
ATOM 1384 O O . ASN A 1 169 ? 4.023 -9.482 -8.550 1.00 90.56 169 ASN A O 1
ATOM 1388 N N . PHE A 1 170 ? 2.228 -9.333 -9.912 1.00 90.75 170 PHE A N 1
ATOM 1389 C CA . PHE A 1 170 ? 2.015 -7.894 -9.783 1.00 90.75 170 PHE A CA 1
ATOM 1390 C C . PHE A 1 170 ? 0.625 -7.634 -9.218 1.00 90.75 170 PHE A C 1
ATOM 1392 O O . PHE A 1 170 ? -0.369 -8.158 -9.724 1.00 90.75 170 PHE A O 1
ATOM 1399 N N . TYR A 1 171 ? 0.554 -6.797 -8.190 1.00 91.75 171 TYR A N 1
ATOM 1400 C CA . TYR A 1 171 ? -0.689 -6.468 -7.509 1.00 91.75 171 TYR A CA 1
ATOM 1401 C C . TYR A 1 171 ? -0.854 -4.961 -7.394 1.00 91.75 171 TYR A C 1
ATOM 1403 O O . TYR A 1 171 ? 0.022 -4.273 -6.866 1.00 91.75 171 TYR A O 1
ATOM 1411 N N . PHE A 1 172 ? -1.992 -4.445 -7.847 1.00 92.12 172 PHE A N 1
ATOM 1412 C CA . PHE A 1 172 ? -2.366 -3.064 -7.583 1.00 92.12 172 PHE A CA 1
ATOM 1413 C C . PHE A 1 172 ? -2.629 -2.884 -6.084 1.00 92.12 172 PHE A C 1
ATOM 1415 O O . PHE A 1 172 ? -3.403 -3.637 -5.486 1.00 92.12 172 PHE A O 1
ATOM 1422 N N . ALA A 1 173 ? -1.976 -1.893 -5.479 1.00 89.31 173 ALA A N 1
ATOM 1423 C CA . ALA A 1 173 ? -2.056 -1.655 -4.043 1.00 89.31 173 ALA A CA 1
ATOM 1424 C C . ALA A 1 173 ? -2.577 -0.264 -3.687 1.00 89.31 173 ALA A C 1
ATOM 1426 O O . ALA A 1 173 ? -3.315 -0.137 -2.714 1.00 89.31 173 ALA A O 1
ATOM 1427 N N . ASP A 1 174 ? -2.192 0.783 -4.417 1.00 88.25 174 ASP A N 1
ATOM 1428 C CA . ASP A 1 174 ? -2.618 2.145 -4.084 1.00 88.25 174 ASP A CA 1
ATOM 1429 C C . ASP A 1 174 ? -2.670 3.070 -5.297 1.00 88.25 174 ASP A C 1
ATOM 1431 O O . ASP A 1 174 ? -1.909 2.901 -6.253 1.00 88.25 174 ASP A O 1
ATOM 1435 N N . PHE A 1 175 ? -3.503 4.099 -5.184 1.00 88.06 175 PHE A N 1
ATOM 1436 C CA . PHE A 1 175 ? -3.494 5.268 -6.048 1.00 88.06 175 PHE A CA 1
ATOM 1437 C C . PHE A 1 175 ? -3.778 6.520 -5.213 1.00 88.06 175 PHE A C 1
ATOM 1439 O O . PHE A 1 175 ? -4.891 6.707 -4.719 1.00 88.06 175 PHE A O 1
ATOM 1446 N N . TYR A 1 176 ? -2.770 7.376 -5.035 1.00 82.81 176 TYR A N 1
ATOM 1447 C CA . TYR A 1 176 ? -2.884 8.555 -4.17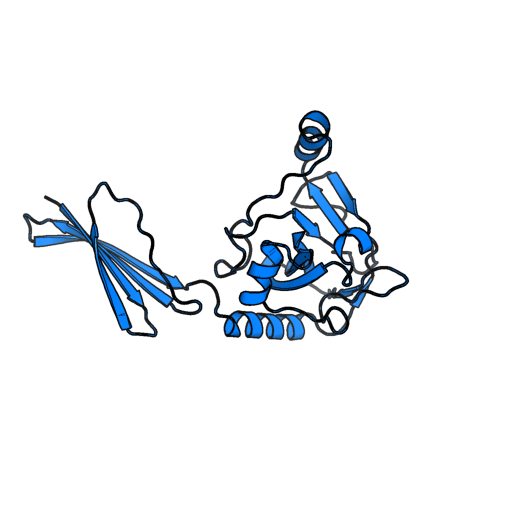1 1.00 82.81 176 TYR A CA 1
ATOM 1448 C C . TYR A 1 176 ? -2.089 9.754 -4.689 1.00 82.81 176 TYR A C 1
ATOM 1450 O O . TYR A 1 176 ? -1.141 9.616 -5.459 1.00 82.81 176 TYR A O 1
ATOM 1458 N N . CYS A 1 177 ? -2.458 10.948 -4.233 1.00 80.25 177 CYS A N 1
ATOM 1459 C CA . CYS A 1 177 ? -1.791 12.199 -4.583 1.00 80.25 177 CYS A CA 1
ATOM 1460 C C . CYS A 1 177 ? -0.849 12.634 -3.454 1.00 80.25 177 CYS A C 1
ATOM 1462 O O . CYS A 1 177 ? -1.190 12.521 -2.278 1.00 80.25 177 CYS A O 1
ATOM 1464 N N . ASN A 1 178 ? 0.305 13.195 -3.798 1.00 73.25 178 ASN A N 1
ATOM 1465 C CA . ASN A 1 178 ? 1.149 13.957 -2.884 1.00 73.25 178 ASN A CA 1
ATOM 1466 C C . ASN A 1 178 ? 1.454 15.314 -3.522 1.00 73.25 178 ASN A C 1
ATOM 1468 O O . ASN A 1 178 ? 2.242 15.393 -4.470 1.00 73.25 178 ASN A O 1
ATOM 1472 N N . TYR A 1 179 ? 0.818 16.366 -3.006 1.00 74.94 179 TYR A N 1
ATOM 1473 C CA . TYR A 1 179 ? 0.768 17.688 -3.633 1.00 74.94 179 TYR A CA 1
ATOM 1474 C C . TYR A 1 179 ? 0.282 17.577 -5.088 1.00 74.94 179 TYR A C 1
ATOM 1476 O O . TYR A 1 179 ? -0.877 17.247 -5.312 1.00 74.94 179 TYR A O 1
ATOM 1484 N N . TYR A 1 180 ? 1.170 17.780 -6.061 1.00 72.75 180 TYR A N 1
ATOM 1485 C CA . TYR A 1 180 ? 0.861 17.736 -7.495 1.00 72.75 180 TYR A CA 1
ATOM 1486 C C . TYR A 1 180 ? 1.199 16.392 -8.155 1.00 72.75 180 TYR A C 1
ATOM 1488 O O . TYR A 1 180 ? 0.883 16.168 -9.314 1.00 72.75 180 TYR A O 1
ATOM 1496 N N . THR A 1 181 ? 1.896 15.489 -7.459 1.00 74.62 181 THR A N 1
ATOM 1497 C CA . THR A 1 181 ? 2.312 14.198 -8.029 1.00 74.62 181 THR A CA 1
ATOM 1498 C C . THR A 1 181 ? 1.335 13.106 -7.629 1.00 74.62 181 THR A C 1
ATOM 1500 O O . THR A 1 181 ? 1.076 12.906 -6.443 1.00 74.62 181 THR A O 1
ATOM 1503 N N . HIS A 1 182 ? 0.862 12.343 -8.601 1.00 81.56 182 HIS A N 1
ATOM 1504 C CA . HIS A 1 182 ? 0.066 11.149 -8.372 1.00 81.56 182 HIS A CA 1
ATOM 1505 C C . HIS A 1 182 ? 0.980 9.923 -8.305 1.00 81.56 182 HIS A C 1
ATOM 1507 O O . HIS A 1 182 ? 1.989 9.832 -9.000 1.00 81.56 182 HIS A O 1
ATOM 1513 N N . TYR A 1 183 ? 0.659 8.973 -7.442 1.00 81.75 183 TYR A N 1
ATOM 1514 C CA . TYR A 1 183 ? 1.431 7.754 -7.263 1.00 81.75 183 TYR A CA 1
ATOM 1515 C C . TYR A 1 183 ? 0.531 6.560 -7.472 1.00 81.75 183 TYR A C 1
ATOM 1517 O O . TYR A 1 183 ? -0.503 6.441 -6.819 1.00 81.75 183 TYR A O 1
ATOM 1525 N N . VAL A 1 184 ? 0.978 5.658 -8.335 1.00 87.31 184 VAL A N 1
ATOM 1526 C CA . VAL A 1 184 ? 0.453 4.299 -8.407 1.00 87.31 184 VAL A CA 1
ATOM 1527 C C . VAL A 1 184 ? 1.407 3.429 -7.606 1.00 87.31 184 VAL A C 1
ATOM 1529 O O . VAL A 1 184 ? 2.624 3.535 -7.753 1.00 87.31 184 VAL A O 1
ATOM 1532 N N . THR A 1 185 ? 0.882 2.591 -6.722 1.00 87.88 185 THR A N 1
ATOM 1533 C CA . THR A 1 185 ? 1.700 1.616 -5.998 1.00 87.88 185 THR A CA 1
ATOM 1534 C C . THR A 1 185 ? 1.357 0.225 -6.481 1.00 87.88 185 THR A C 1
ATOM 1536 O O . THR A 1 185 ? 0.199 -0.195 -6.414 1.00 87.88 185 THR A O 1
ATOM 1539 N N . VAL A 1 186 ? 2.383 -0.490 -6.930 1.00 89.50 186 VAL A N 1
ATOM 1540 C CA . VAL A 1 186 ? 2.285 -1.888 -7.337 1.00 89.50 186 VAL A CA 1
ATOM 1541 C C . VAL A 1 186 ? 3.209 -2.711 -6.458 1.00 89.50 186 VAL A C 1
ATOM 1543 O O . VAL A 1 186 ? 4.395 -2.407 -6.304 1.00 89.50 186 VAL A O 1
ATOM 1546 N N . VAL A 1 187 ? 2.644 -3.750 -5.855 1.00 89.81 187 VAL A N 1
ATOM 1547 C CA . VAL A 1 187 ? 3.411 -4.748 -5.118 1.00 89.81 187 VAL A CA 1
ATOM 1548 C C . VAL A 1 187 ? 3.858 -5.812 -6.100 1.00 89.81 187 VAL A C 1
ATOM 1550 O O . VAL A 1 187 ? 3.034 -6.396 -6.803 1.00 89.81 187 VAL A O 1
ATOM 1553 N N . ILE A 1 188 ? 5.163 -6.048 -6.128 1.00 89.56 188 ILE A N 1
ATOM 1554 C CA . ILE A 1 188 ? 5.772 -7.144 -6.857 1.00 89.56 188 ILE A CA 1
ATOM 1555 C C . ILE A 1 188 ? 6.252 -8.141 -5.824 1.00 89.56 188 ILE A C 1
ATOM 1557 O O . ILE A 1 188 ? 6.891 -7.781 -4.836 1.00 89.56 188 ILE A O 1
ATOM 1561 N N . CYS A 1 189 ? 5.948 -9.404 -6.038 1.00 89.25 189 CYS A N 1
ATOM 1562 C CA . CYS A 1 189 ? 6.437 -10.446 -5.161 1.00 89.25 189 CYS A CA 1
ATOM 1563 C C . CYS A 1 189 ? 6.758 -11.696 -5.957 1.00 89.25 189 CYS A C 1
ATOM 1565 O O . CYS A 1 189 ? 6.109 -12.023 -6.955 1.00 89.25 189 CYS A O 1
ATOM 1567 N N . ARG A 1 190 ? 7.780 -12.405 -5.481 1.00 89.50 190 ARG A N 1
ATOM 1568 C CA . ARG A 1 190 ? 8.153 -13.705 -6.017 1.00 89.50 190 ARG A CA 1
ATOM 1569 C C . ARG A 1 190 ? 6.974 -14.658 -5.862 1.00 89.50 190 ARG A C 1
ATOM 1571 O O . ARG A 1 190 ? 6.423 -14.776 -4.763 1.00 89.50 190 ARG A O 1
ATOM 1578 N N . LYS A 1 191 ? 6.627 -15.351 -6.945 1.00 93.00 191 LYS A N 1
ATOM 1579 C CA . LYS A 1 191 ? 5.550 -16.347 -6.956 1.00 93.00 191 LYS A CA 1
ATOM 1580 C C . LYS A 1 191 ? 5.764 -17.386 -5.852 1.00 93.00 191 LYS A C 1
ATOM 1582 O O . LYS A 1 191 ? 6.863 -17.932 -5.735 1.00 93.00 191 LYS A O 1
ATOM 1587 N N . GLY A 1 192 ? 4.728 -17.639 -5.055 1.00 91.44 192 GLY A N 1
ATOM 1588 C CA . GLY A 1 192 ? 4.750 -18.597 -3.943 1.00 91.44 192 GLY A CA 1
ATOM 1589 C C . GLY A 1 192 ? 5.464 -18.113 -2.676 1.00 91.44 192 GLY A C 1
ATOM 1590 O O . GLY A 1 192 ? 5.732 -18.912 -1.787 1.00 91.44 192 GLY A O 1
ATOM 1591 N N . SER A 1 193 ? 5.817 -16.828 -2.583 1.00 88.62 193 SER A N 1
ATOM 1592 C CA . SER A 1 193 ? 6.270 -16.243 -1.314 1.00 88.62 193 SER A CA 1
ATOM 1593 C C . SER A 1 193 ? 5.091 -15.939 -0.384 1.00 88.62 193 SER A C 1
ATOM 1595 O O . SER A 1 193 ? 3.973 -15.726 -0.844 1.00 88.62 193 SER A O 1
ATOM 1597 N N . GLU A 1 194 ? 5.345 -15.808 0.919 1.00 88.56 194 GLU A N 1
ATOM 1598 C CA . GLU A 1 194 ? 4.324 -15.400 1.901 1.00 88.56 194 GLU A CA 1
ATOM 1599 C C . GLU A 1 194 ? 3.639 -14.073 1.511 1.00 88.56 194 GLU A C 1
ATOM 1601 O O . GLU A 1 194 ? 2.419 -13.928 1.598 1.00 88.56 194 GLU A O 1
ATOM 1606 N N . THR A 1 195 ? 4.410 -13.106 0.998 1.00 87.94 195 THR A N 1
ATOM 1607 C CA . THR A 1 195 ? 3.864 -11.838 0.490 1.00 87.94 195 THR A CA 1
ATOM 1608 C C . THR A 1 195 ? 2.963 -12.053 -0.727 1.00 87.94 195 THR A C 1
ATOM 1610 O O . THR A 1 195 ? 1.958 -11.357 -0.864 1.00 87.94 195 THR A O 1
ATOM 1613 N N . ASP A 1 196 ? 3.302 -12.991 -1.614 1.00 89.38 196 ASP A N 1
ATOM 1614 C CA . ASP A 1 196 ? 2.465 -13.353 -2.762 1.00 89.38 196 ASP A CA 1
ATOM 1615 C C . ASP A 1 196 ? 1.143 -13.970 -2.315 1.00 89.38 196 ASP A C 1
ATOM 1617 O O . ASP A 1 196 ? 0.093 -13.496 -2.733 1.00 89.38 196 ASP A O 1
ATOM 1621 N N . GLU A 1 197 ? 1.161 -14.921 -1.384 1.00 93.06 197 GLU A N 1
ATOM 1622 C CA . GLU A 1 197 ? -0.056 -15.522 -0.821 1.00 93.06 197 GLU A CA 1
ATOM 1623 C C . GLU A 1 197 ? -0.952 -14.482 -0.127 1.00 93.06 197 GLU A C 1
ATOM 1625 O O . GLU A 1 197 ? -2.182 -14.464 -0.298 1.00 93.06 197 GLU A O 1
ATOM 1630 N N . TYR A 1 198 ? -0.336 -13.561 0.621 1.00 89.94 198 TYR A N 1
ATOM 1631 C CA . TYR A 1 198 ? -1.041 -12.441 1.231 1.00 89.94 198 TYR A CA 1
ATOM 1632 C C . TYR A 1 198 ? -1.725 -11.567 0.174 1.00 89.94 198 TYR A C 1
ATOM 1634 O O . TYR A 1 198 ? -2.917 -11.275 0.297 1.00 89.94 198 TYR A O 1
ATOM 1642 N N . CYS A 1 199 ? -0.987 -11.155 -0.861 1.00 90.19 199 CYS A N 1
ATOM 1643 C CA . CYS A 1 199 ? -1.494 -10.260 -1.899 1.00 90.19 199 CYS A CA 1
ATOM 1644 C C . CYS A 1 199 ? -2.541 -10.942 -2.782 1.00 90.19 199 CYS A C 1
ATOM 1646 O O . CYS A 1 199 ? -3.570 -10.334 -3.066 1.00 90.19 199 CYS A O 1
ATOM 1648 N N . PHE A 1 200 ? -2.336 -12.210 -3.137 1.00 93.25 200 PHE A N 1
ATOM 1649 C CA . PHE A 1 200 ? -3.233 -13.007 -3.974 1.00 93.25 200 PHE A CA 1
ATOM 1650 C C . PHE A 1 200 ? -4.671 -13.029 -3.454 1.00 93.25 200 PHE A C 1
ATOM 1652 O O . PHE A 1 200 ? -5.625 -12.960 -4.222 1.00 93.25 200 PHE A O 1
ATOM 1659 N N . THR A 1 201 ? -4.831 -13.073 -2.134 1.00 90.12 201 THR A N 1
ATOM 1660 C CA . THR A 1 201 ? -6.141 -13.157 -1.476 1.00 90.12 201 THR A CA 1
ATOM 1661 C C . THR A 1 201 ? -6.759 -11.795 -1.146 1.00 90.12 201 THR A C 1
ATOM 1663 O O . THR A 1 201 ? -7.896 -11.740 -0.673 1.00 90.12 201 THR A O 1
ATOM 1666 N N . ARG A 1 202 ? -6.024 -10.686 -1.320 1.00 90.62 202 ARG A N 1
ATOM 1667 C CA . ARG A 1 202 ? -6.387 -9.377 -0.736 1.00 90.62 202 ARG A CA 1
ATOM 1668 C C . ARG A 1 202 ? -6.260 -8.184 -1.678 1.00 90.62 202 ARG A C 1
ATOM 1670 O O . ARG A 1 202 ? -6.906 -7.170 -1.420 1.00 90.62 202 ARG A O 1
ATOM 1677 N N . LEU A 1 203 ? -5.438 -8.275 -2.717 1.00 91.94 203 LEU A N 1
ATOM 1678 C CA . LEU A 1 203 ? -5.168 -7.212 -3.683 1.00 91.94 203 LEU A CA 1
ATOM 1679 C C . LEU A 1 203 ? -5.628 -7.619 -5.087 1.00 91.94 203 LEU A C 1
ATOM 1681 O O . LEU A 1 203 ? -5.914 -8.786 -5.353 1.00 91.94 203 LEU A O 1
ATOM 1685 N N . HIS A 1 204 ? -5.704 -6.652 -6.001 1.00 93.94 204 HIS A N 1
ATOM 1686 C CA . HIS A 1 204 ? -6.063 -6.919 -7.391 1.00 93.94 204 HIS A CA 1
ATOM 1687 C C . HIS A 1 204 ? -4.809 -7.343 -8.143 1.00 93.94 204 HIS A C 1
ATOM 1689 O O . HIS A 1 204 ? -3.904 -6.534 -8.363 1.00 93.94 204 HIS A O 1
ATOM 1695 N N . ARG A 1 205 ? -4.746 -8.627 -8.499 1.00 93.69 205 ARG A N 1
ATOM 1696 C CA . ARG A 1 205 ? -3.690 -9.154 -9.358 1.00 93.69 205 ARG A CA 1
ATOM 1697 C C . ARG A 1 205 ? -3.863 -8.586 -10.758 1.00 93.69 205 ARG A C 1
ATOM 1699 O O . ARG A 1 205 ? -4.949 -8.674 -11.320 1.00 93.69 205 ARG A O 1
ATOM 1706 N N . MET A 1 206 ? -2.789 -8.039 -11.300 1.00 90.19 206 MET A N 1
ATOM 1707 C CA . MET A 1 206 ? -2.754 -7.510 -12.657 1.00 90.19 206 MET A CA 1
ATOM 1708 C C . MET A 1 206 ? -2.162 -8.561 -13.591 1.00 90.19 206 MET A C 1
ATOM 1710 O O . MET A 1 206 ? -1.247 -9.293 -13.199 1.00 90.19 206 MET A O 1
ATOM 1714 N N . ASP A 1 207 ? -2.678 -8.624 -14.814 1.00 87.06 207 ASP A N 1
ATOM 1715 C CA . ASP A 1 207 ? -2.082 -9.426 -15.876 1.00 87.06 207 ASP A CA 1
ATOM 1716 C C . ASP A 1 207 ? -0.803 -8.727 -16.361 1.00 87.06 207 ASP A C 1
ATOM 1718 O O . ASP A 1 207 ? -0.877 -7.558 -16.726 1.00 87.06 207 ASP A O 1
ATOM 1722 N N . PRO A 1 208 ? 0.376 -9.370 -16.342 1.00 78.38 208 PRO A N 1
ATOM 1723 C CA . PRO A 1 208 ? 1.595 -8.762 -16.866 1.00 78.38 208 PRO A CA 1
ATOM 1724 C C . PRO A 1 208 ? 1.563 -8.456 -18.370 1.00 78.38 208 PRO A C 1
ATOM 1726 O O . PRO A 1 208 ? 2.269 -7.545 -18.804 1.00 78.38 208 PRO A O 1
ATOM 1729 N N . GLU A 1 209 ? 0.777 -9.203 -19.150 1.00 77.25 209 GLU A N 1
ATOM 1730 C CA . GLU A 1 209 ? 0.641 -9.009 -20.601 1.00 77.25 209 GLU A CA 1
ATOM 1731 C C . GLU A 1 209 ? -0.408 -7.932 -20.934 1.00 77.25 209 GLU A C 1
ATOM 1733 O O . GLU A 1 209 ? -0.303 -7.264 -21.961 1.00 77.25 209 GLU A O 1
ATOM 1738 N N . ASP A 1 210 ? -1.378 -7.717 -20.039 1.00 81.44 210 ASP A N 1
ATOM 1739 C CA . ASP A 1 210 ? -2.437 -6.704 -20.144 1.00 81.44 210 ASP A CA 1
ATOM 1740 C C . ASP A 1 210 ? -2.456 -5.802 -18.897 1.00 81.44 210 ASP A C 1
ATOM 1742 O O . ASP A 1 210 ? -3.399 -5.766 -18.101 1.00 81.44 210 ASP A O 1
ATOM 1746 N N . ASN A 1 211 ? -1.337 -5.104 -18.681 1.00 81.50 211 ASN A N 1
ATOM 1747 C CA . ASN A 1 211 ? -1.139 -4.246 -17.520 1.00 81.50 211 ASN A CA 1
ATOM 1748 C C . ASN A 1 211 ? -1.267 -2.757 -17.899 1.00 81.50 211 ASN A C 1
ATOM 1750 O O . ASN A 1 211 ? -0.371 -2.208 -18.555 1.00 81.50 211 ASN A O 1
ATOM 1754 N N . PRO A 1 212 ? -2.295 -2.045 -17.404 1.00 80.44 212 PRO A N 1
ATOM 1755 C CA . PRO A 1 212 ? -2.510 -0.633 -17.704 1.00 80.44 212 PRO A CA 1
ATOM 1756 C C . PRO A 1 212 ? -1.603 0.299 -16.897 1.00 80.44 212 PRO A C 1
ATOM 1758 O O . PRO A 1 212 ? -1.825 1.504 -16.900 1.00 80.44 212 PRO A O 1
ATOM 1761 N N . PHE A 1 213 ? -0.595 -0.227 -16.193 1.00 80.50 213 PHE A N 1
ATOM 1762 C CA . PHE A 1 213 ? 0.433 0.557 -15.506 1.00 80.50 213 PHE A CA 1
ATOM 1763 C C . PHE A 1 213 ? 1.856 0.211 -15.949 1.00 80.50 213 PHE A C 1
ATOM 1765 O O . PHE A 1 213 ? 2.734 1.065 -15.849 1.00 80.50 213 PHE A O 1
ATOM 1772 N N . LEU A 1 214 ? 2.102 -1.020 -16.402 1.00 78.12 214 LEU A N 1
ATOM 1773 C CA . LEU A 1 214 ? 3.454 -1.543 -16.576 1.00 78.12 214 LEU A CA 1
ATOM 1774 C C . LEU A 1 214 ? 3.527 -2.655 -17.630 1.00 78.12 214 LEU A C 1
ATOM 1776 O O . LEU A 1 214 ? 3.200 -3.795 -17.323 1.00 78.12 214 LEU A O 1
ATOM 1780 N N . THR A 1 215 ? 4.047 -2.380 -18.823 1.00 76.19 215 THR A N 1
ATOM 1781 C CA . THR A 1 215 ? 4.218 -3.422 -19.855 1.00 76.19 215 THR A CA 1
ATOM 1782 C C . THR A 1 215 ? 5.656 -3.927 -19.886 1.00 76.19 215 THR A C 1
ATOM 1784 O O . THR A 1 215 ? 6.588 -3.138 -20.064 1.00 76.19 215 THR A O 1
ATOM 1787 N N . VAL A 1 216 ? 5.838 -5.244 -19.749 1.00 69.00 216 VAL A N 1
ATOM 1788 C CA . VAL A 1 216 ? 7.148 -5.909 -19.823 1.00 69.00 216 VAL A CA 1
ATOM 1789 C C . VAL A 1 216 ? 7.317 -6.540 -21.202 1.00 69.00 216 VAL A C 1
ATOM 1791 O O . VAL A 1 216 ? 6.556 -7.428 -21.567 1.00 69.00 216 VAL A O 1
ATOM 1794 N N . THR A 1 217 ? 8.321 -6.116 -21.977 1.00 66.19 217 THR A N 1
ATOM 1795 C CA . THR A 1 217 ? 8.628 -6.744 -23.277 1.00 66.19 217 THR A CA 1
ATOM 1796 C C . THR A 1 217 ? 9.915 -7.566 -23.200 1.00 66.19 217 THR A C 1
ATOM 1798 O O . THR A 1 217 ? 10.862 -7.194 -22.508 1.00 66.19 217 THR A O 1
ATOM 1801 N N . LYS A 1 218 ? 9.964 -8.701 -23.913 1.00 52.25 218 LYS A N 1
ATOM 1802 C CA . LYS A 1 218 ? 11.060 -9.692 -23.839 1.00 52.25 218 LYS A CA 1
ATOM 1803 C C . LYS A 1 218 ? 12.446 -9.185 -24.283 1.00 52.25 218 LYS A C 1
ATOM 1805 O O . LYS A 1 218 ? 13.418 -9.899 -24.062 1.00 52.25 218 LYS A O 1
ATOM 1810 N N . PHE A 1 219 ? 12.556 -8.004 -24.903 1.00 41.62 219 PHE A N 1
ATOM 1811 C CA . PHE A 1 219 ? 13.794 -7.560 -25.568 1.00 41.62 219 PHE A CA 1
ATOM 1812 C C . PHE A 1 219 ? 14.324 -6.175 -25.170 1.00 41.62 219 PHE A C 1
ATOM 1814 O O . PHE A 1 219 ? 15.449 -5.852 -25.540 1.00 41.62 219 PHE A O 1
ATOM 1821 N N . SER A 1 220 ? 13.590 -5.372 -24.396 1.00 36.06 220 SER A N 1
ATOM 1822 C CA . SER A 1 220 ? 14.085 -4.083 -23.886 1.00 36.06 220 SER A CA 1
ATOM 1823 C C . SER A 1 220 ? 13.080 -3.438 -22.933 1.00 36.06 220 SER A C 1
ATOM 1825 O O . SER A 1 220 ? 11.887 -3.704 -23.040 1.00 36.06 220 SER A O 1
ATOM 1827 N N . ALA A 1 221 ? 13.622 -2.618 -22.025 1.00 39.66 221 ALA A N 1
ATOM 1828 C CA . ALA A 1 221 ? 13.014 -1.656 -21.103 1.00 39.66 221 ALA A CA 1
ATOM 1829 C C . ALA A 1 221 ? 11.482 -1.671 -20.933 1.00 39.66 221 ALA A C 1
ATOM 1831 O O . ALA A 1 221 ? 10.676 -1.590 -21.857 1.00 39.66 221 ALA A O 1
ATOM 1832 N N . ILE A 1 222 ? 11.098 -1.732 -19.669 1.00 49.09 222 ILE A N 1
ATOM 1833 C CA . ILE A 1 222 ? 9.714 -1.800 -19.240 1.00 49.09 222 ILE A CA 1
ATOM 1834 C C . ILE A 1 222 ? 9.103 -0.408 -19.435 1.00 49.09 222 ILE A C 1
ATOM 1836 O O . ILE A 1 222 ? 9.789 0.604 -19.295 1.00 49.09 222 ILE A O 1
ATOM 1840 N N . MET A 1 223 ? 7.840 -0.340 -19.845 1.00 41.50 223 MET A N 1
ATOM 1841 C CA . MET A 1 223 ? 7.146 0.933 -20.058 1.00 41.50 223 MET A CA 1
ATOM 1842 C C . MET A 1 223 ? 6.230 1.250 -18.878 1.00 41.50 223 MET A C 1
ATOM 1844 O O . MET A 1 223 ? 5.555 0.361 -18.362 1.00 41.50 223 MET A O 1
ATOM 1848 N N . LEU A 1 224 ? 6.216 2.516 -18.469 1.00 47.03 224 LEU A N 1
ATOM 1849 C CA . LEU A 1 224 ? 5.391 3.111 -17.421 1.00 47.03 224 LEU A CA 1
ATOM 1850 C C . LEU A 1 224 ? 4.585 4.276 -17.952 1.00 47.03 224 LEU A C 1
ATOM 1852 O O . LEU A 1 224 ? 5.122 5.132 -18.642 1.00 47.03 224 LEU A O 1
ATOM 1856 N N . TRP A 1 225 ? 3.325 4.382 -17.556 1.00 43.47 225 TRP A N 1
ATOM 1857 C CA . TRP A 1 225 ? 2.499 5.521 -17.946 1.00 43.47 225 TRP A CA 1
ATOM 1858 C C . TRP A 1 225 ? 2.985 6.781 -17.231 1.00 43.47 225 TRP A C 1
ATOM 1860 O O . TRP A 1 225 ? 3.118 6.805 -16.005 1.00 43.47 225 TRP A O 1
ATOM 1870 N N . CYS A 1 226 ? 3.230 7.835 -18.002 1.00 35.97 226 CYS A N 1
ATOM 1871 C CA . CYS A 1 226 ? 3.533 9.162 -17.493 1.00 35.97 226 CYS A CA 1
ATOM 1872 C C . CYS A 1 226 ? 2.674 10.162 -18.263 1.00 35.97 226 CYS A C 1
ATOM 1874 O O . CYS A 1 226 ? 2.750 10.246 -19.491 1.00 35.97 226 CYS A O 1
ATOM 1876 N N . TRP A 1 227 ? 1.852 10.915 -17.537 1.00 31.28 227 TRP A N 1
ATOM 1877 C CA . TRP A 1 227 ? 1.210 12.106 -18.074 1.00 31.28 227 TRP A CA 1
ATOM 1878 C C . TRP A 1 227 ? 1.818 13.341 -17.418 1.00 31.28 227 TRP A C 1
ATOM 1880 O O . TRP A 1 227 ? 2.125 13.319 -16.224 1.00 31.28 227 TRP A O 1
ATOM 1890 N N . ASP A 1 228 ? 1.985 14.403 -18.204 1.00 34.72 228 ASP A N 1
ATOM 1891 C CA . ASP A 1 228 ? 2.209 15.746 -17.689 1.00 34.72 228 ASP A CA 1
ATOM 1892 C C . ASP A 1 228 ? 1.608 16.792 -18.636 1.00 34.72 228 ASP A C 1
ATOM 1894 O O . ASP A 1 228 ? 1.901 16.778 -19.829 1.00 34.72 228 ASP A O 1
ATOM 1898 N N . GLU A 1 229 ? 0.799 17.690 -18.069 1.00 32.44 229 GLU A N 1
ATOM 1899 C CA . GLU A 1 229 ? 0.997 19.150 -18.179 1.00 32.44 229 GLU A CA 1
ATOM 1900 C C . GLU A 1 229 ? 0.924 19.861 -16.798 1.00 32.44 229 GLU A C 1
ATOM 1902 O O . GLU A 1 229 ? 1.224 21.048 -16.703 1.00 32.44 229 GLU A O 1
ATOM 1907 N N . ALA A 1 230 ? 0.579 19.157 -15.704 1.00 33.91 230 ALA A N 1
ATOM 1908 C CA . ALA A 1 230 ? 0.647 19.663 -14.322 1.00 33.91 230 ALA A CA 1
ATOM 1909 C C . ALA A 1 230 ? 0.643 18.549 -13.241 1.00 33.91 230 ALA A C 1
ATOM 1911 O O . ALA A 1 230 ? 0.279 18.808 -12.090 1.00 33.91 230 ALA A O 1
ATOM 1912 N N . GLY A 1 231 ? 0.995 17.298 -13.565 1.00 35.44 231 GLY A N 1
ATOM 1913 C CA . GLY A 1 231 ? 0.758 16.182 -12.641 1.00 35.44 231 GLY A CA 1
ATOM 1914 C C . GLY A 1 231 ? 1.403 14.855 -13.022 1.00 35.44 231 GLY A C 1
ATOM 1915 O O . GLY A 1 231 ? 0.750 13.970 -13.560 1.00 35.44 231 GLY A O 1
ATOM 1916 N N . SER A 1 232 ? 2.674 14.681 -12.660 1.00 33.34 232 SER A N 1
ATOM 1917 C CA . SER A 1 232 ? 3.424 13.435 -12.865 1.00 33.34 232 SER A CA 1
ATOM 1918 C C . SER 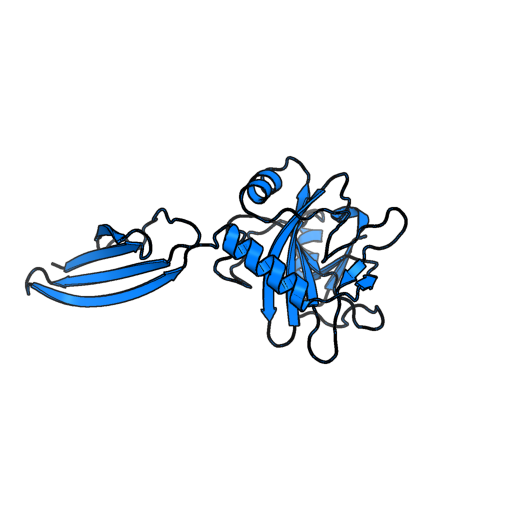A 1 232 ? 2.793 12.233 -12.146 1.00 33.34 232 SER A C 1
ATOM 1920 O O . SER A 1 232 ? 2.486 12.340 -10.955 1.00 33.34 232 SER A O 1
ATOM 1922 N N . VAL A 1 233 ? 2.696 11.080 -12.819 1.00 36.59 233 VAL A N 1
ATOM 1923 C CA . VAL A 1 233 ? 2.379 9.776 -12.207 1.00 36.59 233 VAL A CA 1
ATOM 1924 C C . VAL A 1 233 ? 3.682 9.010 -11.943 1.00 36.59 233 VAL A C 1
ATOM 1926 O O . VAL A 1 233 ? 4.495 8.825 -12.841 1.00 36.59 233 VAL A O 1
ATOM 1929 N N . SER A 1 234 ? 3.923 8.581 -10.703 1.00 44.84 234 SER A N 1
ATOM 1930 C CA . SER A 1 234 ? 5.095 7.779 -10.323 1.00 44.84 234 SER A CA 1
ATOM 1931 C C . SER A 1 234 ? 4.655 6.392 -9.873 1.00 44.84 234 SER A C 1
ATOM 1933 O O . SER A 1 234 ? 3.898 6.264 -8.909 1.00 44.84 234 SER A O 1
ATOM 1935 N N . LEU A 1 235 ? 5.158 5.349 -10.542 1.00 52.62 235 LEU A N 1
ATOM 1936 C CA . LEU A 1 235 ? 5.010 3.987 -10.047 1.00 52.62 235 LEU A CA 1
ATOM 1937 C C . LEU A 1 235 ? 6.007 3.755 -8.917 1.00 52.62 235 LEU A C 1
ATOM 1939 O O . LEU A 1 235 ? 7.224 3.849 -9.114 1.00 52.62 235 LEU A O 1
ATOM 1943 N N . ARG A 1 236 ? 5.479 3.452 -7.733 1.00 56.72 236 ARG A N 1
ATOM 1944 C CA . ARG A 1 236 ? 6.264 2.913 -6.630 1.00 56.72 236 ARG A CA 1
ATOM 1945 C C . ARG A 1 236 ? 6.116 1.412 -6.617 1.00 56.72 236 ARG A C 1
ATOM 1947 O O . ARG A 1 236 ? 5.033 0.873 -6.396 1.00 56.72 236 ARG A O 1
ATOM 1954 N N . LEU A 1 237 ? 7.240 0.769 -6.847 1.00 52.59 237 LEU A N 1
ATOM 1955 C CA . LEU A 1 237 ? 7.363 -0.665 -6.845 1.00 52.59 237 LEU A CA 1
ATOM 1956 C C . LEU A 1 237 ? 7.832 -1.111 -5.485 1.00 52.59 237 LEU A C 1
ATOM 1958 O O . LEU A 1 237 ? 8.827 -0.598 -4.966 1.00 52.59 237 LEU A O 1
ATOM 1962 N N . ARG A 1 238 ? 7.094 -2.059 -4.924 1.00 46.19 238 ARG A N 1
ATOM 1963 C CA . ARG A 1 238 ? 7.508 -2.757 -3.724 1.00 46.19 238 ARG A CA 1
ATOM 1964 C C . ARG A 1 238 ? 8.114 -4.100 -4.103 1.00 46.19 238 ARG A C 1
ATOM 1966 O O . ARG A 1 238 ? 7.428 -4.857 -4.778 1.00 46.19 238 ARG A O 1
ATOM 1973 N N . VAL A 1 239 ? 9.350 -4.352 -3.675 1.00 38.44 239 VAL A N 1
ATOM 1974 C CA . VAL A 1 239 ? 10.096 -5.614 -3.860 1.00 38.44 239 VAL A CA 1
ATOM 1975 C C . VAL A 1 239 ? 10.294 -6.297 -2.514 1.00 38.44 239 VAL A C 1
ATOM 1977 O O . VAL A 1 239 ? 10.575 -5.565 -1.532 1.00 38.44 239 VAL A O 1
#

Secondary structure (DSSP, 8-state):
-EEEEEEEEETTT--EEEEEE-TT---------TT-EEEEEEEEEETTTTEEEEEEEEEEE-SPPHHHHHHHHHHHHHHHTT-EEE-S-EEEEE-HHHHHHHHHHSTT-PPPEE--S-S-TT-TTTTT-EE-EEE----TTSPPPS--TT-SEEEEE-GGGT--TTTEEEEEEEEEEETTEEEEEEEEEETTSHHHHHHHTTSEEEPSSS-SSEE--TTS--EEE---SS--EEEEEE-

Foldseek 3Di:
DKWKWKWKAWPVVRDIDIDTDDPPDPDDDDDDDAQIKMKIKIFIADPVVRDTPDMDIDIDHAAHDQVRQVVQVVVVLVVLPDDKDFFFWWKDAAAPVQQVCCVPPVVVDDFWAQADCPAPVSWPRHRPDTFDKTKRDDPPVRHRDCDDPRYDDMDIDGCCVQPPPVFKWKFFTHWGDDPQEIETEIEIDGPPDPVNVSRVVGTHTDDQCHHSAWHDDPPGTIIGRFDDPGYGYIYMYTD

pLDDT: mean 83.89, std 14.86, range [31.28, 96.94]